Protein AF-A0A553QPU6-F1 (afdb_monomer_lite)

Structure (mmCIF, N/CA/C/O backbone):
data_AF-A0A553QPU6-F1
#
_entry.id   AF-A0A553QPU6-F1
#
loop_
_atom_site.group_PDB
_atom_site.id
_atom_site.type_symbol
_atom_site.label_atom_id
_atom_site.label_alt_id
_atom_site.label_comp_id
_atom_site.label_asym_id
_atom_site.label_entity_id
_atom_site.label_seq_id
_atom_site.pdbx_PDB_ins_code
_atom_site.Cartn_x
_atom_site.Cartn_y
_atom_site.Cartn_z
_atom_site.occupancy
_atom_site.B_iso_or_equiv
_atom_site.auth_seq_id
_atom_site.auth_comp_id
_atom_site.auth_asym_id
_atom_site.auth_atom_id
_atom_site.pdbx_PDB_model_num
ATOM 1 N N . MET A 1 1 ? 30.072 30.082 -7.897 1.00 35.97 1 MET A N 1
ATOM 2 C CA . MET A 1 1 ? 31.270 30.261 -7.048 1.00 35.97 1 MET A CA 1
ATOM 3 C C . MET A 1 1 ? 31.936 28.901 -6.942 1.00 35.97 1 MET A C 1
ATOM 5 O O . MET A 1 1 ? 31.227 27.981 -6.567 1.00 35.97 1 MET A O 1
ATOM 9 N N . MET A 1 2 ? 33.222 28.785 -7.310 1.00 35.06 2 MET A N 1
ATOM 10 C CA . MET A 1 2 ? 33.966 27.516 -7.498 1.00 35.06 2 MET A CA 1
ATOM 11 C C . MET A 1 2 ? 33.393 26.616 -8.631 1.00 35.06 2 MET A C 1
ATOM 13 O O . MET A 1 2 ? 32.195 26.634 -8.883 1.00 35.06 2 MET A O 1
ATOM 17 N N . LEU A 1 3 ? 34.180 25.871 -9.416 1.00 33.34 3 LEU A N 1
ATOM 18 C CA . LEU A 1 3 ? 35.634 25.667 -9.402 1.00 33.34 3 LEU A CA 1
ATOM 19 C C . LEU A 1 3 ? 36.205 25.741 -10.838 1.00 33.34 3 LEU A C 1
ATOM 21 O O . LEU A 1 3 ? 35.771 25.011 -11.723 1.00 33.34 3 LEU A O 1
ATOM 25 N N . ILE A 1 4 ? 37.204 26.599 -11.050 1.00 39.34 4 ILE A N 1
ATOM 26 C CA . ILE A 1 4 ? 38.177 26.487 -12.149 1.00 39.34 4 ILE A CA 1
ATOM 27 C C . ILE A 1 4 ? 39.394 25.778 -11.553 1.00 39.34 4 ILE A C 1
ATOM 29 O O . ILE A 1 4 ? 39.768 26.151 -10.448 1.00 39.34 4 ILE A O 1
ATOM 33 N N . PHE A 1 5 ? 39.981 24.801 -12.255 1.00 37.62 5 PHE A N 1
ATOM 34 C CA . PHE A 1 5 ? 41.427 24.491 -12.337 1.00 37.62 5 PHE A CA 1
ATOM 35 C C . PHE A 1 5 ? 41.657 23.034 -12.761 1.00 37.62 5 PHE A C 1
ATOM 37 O O . PHE A 1 5 ? 41.237 22.123 -12.056 1.00 37.62 5 PHE A O 1
ATOM 44 N N . LEU A 1 6 ? 42.381 22.855 -13.876 1.00 33.69 6 LEU A N 1
ATOM 45 C CA . LEU A 1 6 ? 43.491 21.907 -14.109 1.00 33.69 6 LEU A CA 1
ATOM 46 C C . LEU A 1 6 ? 43.577 21.556 -15.603 1.00 33.69 6 LEU A C 1
ATOM 48 O O . LEU A 1 6 ? 42.821 20.712 -16.070 1.00 33.69 6 LEU A O 1
ATOM 52 N N . LEU A 1 7 ? 44.512 22.188 -16.330 1.00 31.61 7 LEU A N 1
ATOM 53 C CA . LEU A 1 7 ? 45.259 21.594 -17.457 1.00 31.61 7 LEU A CA 1
ATOM 54 C C . LEU A 1 7 ? 46.315 22.578 -18.009 1.00 31.61 7 LEU A C 1
ATOM 56 O O . LEU A 1 7 ? 46.056 23.390 -18.888 1.00 31.61 7 LEU A O 1
ATOM 60 N N . PHE A 1 8 ? 47.524 22.460 -17.469 1.00 34.00 8 PHE A N 1
ATOM 61 C CA . PHE A 1 8 ? 48.825 22.864 -18.018 1.00 34.00 8 PHE A CA 1
ATOM 62 C C . PHE A 1 8 ? 49.817 21.941 -17.295 1.00 34.00 8 PHE A C 1
ATOM 64 O O . PHE A 1 8 ? 49.702 21.790 -16.083 1.00 34.00 8 PHE A O 1
ATOM 71 N N . GLY A 1 9 ? 50.782 21.264 -17.904 1.00 32.69 9 GLY A N 1
ATOM 72 C CA . GLY A 1 9 ? 51.216 21.073 -19.294 1.00 32.69 9 GLY A CA 1
ATOM 73 C C . GLY A 1 9 ? 52.580 20.353 -19.218 1.00 32.69 9 GLY A C 1
ATOM 74 O O . GLY A 1 9 ? 53.081 20.210 -18.107 1.00 32.69 9 GLY A O 1
ATOM 75 N N . LEU A 1 10 ? 53.195 19.907 -20.326 1.00 31.80 10 LEU A N 1
ATOM 76 C CA . LEU A 1 10 ? 54.669 19.855 -20.470 1.00 31.80 10 LEU A CA 1
ATOM 77 C C . LEU A 1 10 ? 55.141 19.391 -21.860 1.00 31.80 10 LEU A C 1
ATOM 79 O O . LEU A 1 10 ? 54.457 18.688 -22.596 1.00 31.80 10 LEU A O 1
ATOM 83 N N . CYS A 1 11 ? 56.332 19.874 -22.188 1.00 31.05 11 CYS A N 1
ATOM 84 C CA . CYS A 1 11 ? 56.946 20.035 -23.497 1.00 31.05 11 CYS A CA 1
ATOM 85 C C . CYS A 1 11 ? 57.413 18.770 -24.243 1.00 31.05 11 CYS A C 1
ATOM 87 O O . CYS A 1 11 ? 57.926 17.821 -23.659 1.00 31.05 11 CYS A O 1
ATOM 89 N N . LEU A 1 12 ? 57.365 18.887 -25.577 1.00 36.88 12 LEU A N 1
ATOM 90 C CA . LEU A 1 12 ? 58.468 18.659 -26.530 1.00 36.88 12 LEU A CA 1
ATOM 91 C C . LEU A 1 12 ? 59.764 18.007 -26.007 1.00 36.88 12 LEU A C 1
ATOM 93 O O . LEU A 1 12 ? 60.454 18.568 -25.158 1.00 36.88 12 LEU A O 1
ATOM 97 N N . SER A 1 13 ? 60.234 16.984 -26.723 1.00 31.92 13 SER A N 1
ATOM 98 C CA . SER A 1 13 ? 61.632 16.939 -27.186 1.00 31.92 13 SER A CA 1
ATOM 99 C C . SER A 1 13 ? 61.803 15.976 -28.367 1.00 31.92 13 SER A C 1
ATOM 101 O O . SER A 1 13 ? 61.276 14.867 -28.37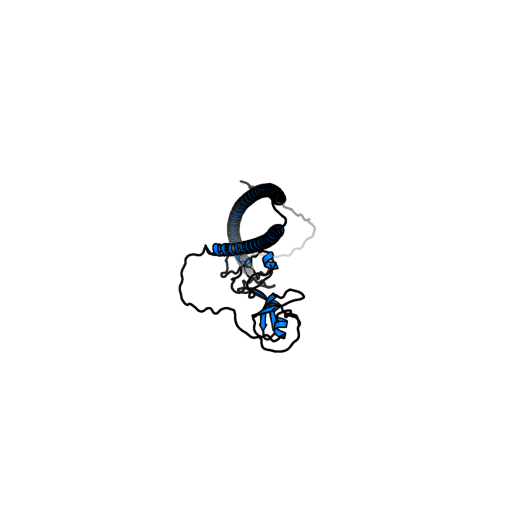0 1.00 31.92 13 SER A O 1
ATOM 103 N N . SER A 1 14 ? 62.550 16.424 -29.376 1.00 35.28 14 SER A N 1
ATOM 104 C CA . SER A 1 14 ? 62.961 15.630 -30.538 1.00 35.28 14 SER A CA 1
ATOM 105 C C . SER A 1 14 ? 64.465 15.402 -30.448 1.00 35.28 14 SER A C 1
ATOM 107 O O . SER A 1 14 ? 65.208 16.375 -30.321 1.00 35.28 14 SER A O 1
ATOM 109 N N . THR A 1 15 ? 64.935 14.163 -30.568 1.00 32.09 15 THR A N 1
ATOM 110 C CA . THR A 1 15 ? 66.370 13.864 -30.687 1.00 32.09 15 THR A CA 1
ATOM 111 C C . THR A 1 15 ? 66.632 12.896 -31.832 1.00 32.09 15 THR A C 1
ATOM 113 O O . THR A 1 15 ? 65.973 11.870 -31.989 1.00 32.09 15 THR A O 1
ATOM 116 N N . SER A 1 16 ? 67.599 13.257 -32.671 1.00 33.94 16 SER A N 1
ATOM 117 C CA . SER A 1 16 ? 68.107 12.434 -33.761 1.00 33.94 16 SER A CA 1
ATOM 118 C C . SER A 1 16 ? 69.200 11.494 -33.250 1.00 33.94 16 SER A C 1
ATOM 120 O O . SER A 1 16 ? 70.050 11.888 -32.454 1.00 33.94 16 SER A O 1
ATOM 122 N N . ALA A 1 17 ? 69.212 10.256 -33.746 1.00 31.17 17 ALA A N 1
ATOM 123 C CA . ALA A 1 17 ? 70.282 9.297 -33.495 1.00 31.17 17 ALA A CA 1
ATOM 124 C C . ALA A 1 17 ? 70.924 8.889 -34.826 1.00 31.17 17 ALA A C 1
ATOM 126 O O . ALA A 1 17 ? 70.296 8.243 -35.665 1.00 31.17 17 ALA A O 1
ATOM 127 N N . ALA A 1 18 ? 72.180 9.287 -35.027 1.00 31.98 18 ALA A N 1
ATOM 128 C CA . ALA A 1 18 ? 72.989 8.813 -36.142 1.00 31.98 18 ALA A CA 1
ATOM 129 C C . ALA A 1 18 ? 73.461 7.374 -35.878 1.00 31.98 18 ALA A C 1
ATOM 131 O O . ALA A 1 18 ? 73.800 7.027 -34.747 1.00 31.98 18 ALA A O 1
ATOM 132 N N . SER A 1 19 ? 73.553 6.555 -36.927 1.00 32.62 19 SER A N 1
ATOM 133 C CA . SER A 1 19 ? 74.252 5.266 -36.879 1.00 32.62 19 SER A CA 1
ATOM 134 C C . SER A 1 19 ? 75.362 5.237 -37.928 1.00 32.62 19 SER A C 1
ATOM 136 O O . SER A 1 19 ? 75.254 5.836 -38.996 1.00 32.62 19 SER A O 1
ATOM 138 N N . ASN A 1 20 ? 76.478 4.605 -37.571 1.00 31.50 20 ASN A N 1
ATOM 139 C CA . ASN A 1 20 ? 77.756 4.707 -38.269 1.00 31.50 20 ASN A CA 1
ATOM 140 C C . ASN A 1 20 ? 78.295 3.290 -38.509 1.00 31.50 20 ASN A C 1
ATOM 142 O O . ASN A 1 20 ? 78.416 2.529 -37.548 1.00 31.50 20 ASN A O 1
ATOM 146 N N . SER A 1 21 ? 78.617 2.920 -39.756 1.00 32.38 21 SER A N 1
ATOM 147 C CA . SER A 1 21 ? 79.156 1.588 -40.074 1.00 32.38 21 SER A CA 1
ATOM 148 C C . SER A 1 21 ? 80.270 1.607 -41.132 1.00 32.38 21 SER A C 1
ATOM 150 O O . SER A 1 21 ? 80.050 1.817 -42.321 1.00 32.38 21 SER A O 1
ATOM 152 N N . ARG A 1 22 ? 81.480 1.402 -40.607 1.00 32.91 22 ARG A N 1
ATOM 153 C CA . ARG A 1 22 ? 82.740 0.846 -41.146 1.00 32.91 22 ARG A CA 1
ATOM 154 C C . ARG A 1 22 ? 82.833 0.454 -42.645 1.00 32.91 22 ARG A C 1
ATOM 156 O O . ARG A 1 22 ? 82.096 -0.394 -43.132 1.00 32.91 22 ARG A O 1
ATOM 163 N N . LYS A 1 23 ? 83.904 0.940 -43.298 1.00 30.50 23 LYS A N 1
ATOM 164 C CA . LYS A 1 23 ? 84.660 0.249 -44.384 1.00 30.50 23 LYS A CA 1
ATOM 165 C C . LYS A 1 23 ? 85.571 -0.838 -43.744 1.00 30.50 23 LYS A C 1
ATOM 167 O O . LYS A 1 23 ? 85.741 -0.788 -42.529 1.00 30.50 23 LYS A O 1
ATOM 172 N N . ALA A 1 24 ? 86.228 -1.806 -44.398 1.00 34.94 24 ALA A N 1
ATOM 173 C CA . ALA A 1 24 ? 86.643 -2.102 -45.792 1.00 34.94 24 ALA A CA 1
ATOM 174 C C . ALA A 1 24 ? 86.834 -3.673 -45.910 1.00 34.94 24 ALA A C 1
ATOM 176 O O . ALA A 1 24 ? 86.332 -4.313 -44.982 1.00 34.94 24 ALA A O 1
ATOM 177 N N . PRO A 1 25 ? 87.535 -4.345 -46.882 1.00 43.59 25 PRO A N 1
ATOM 178 C CA . PRO A 1 25 ? 88.478 -3.848 -47.911 1.00 43.59 25 PRO A CA 1
ATOM 179 C C . PRO A 1 25 ? 88.517 -4.563 -49.316 1.00 43.59 25 PRO A C 1
ATOM 181 O O . PRO A 1 25 ? 87.779 -5.503 -49.573 1.00 43.59 25 PRO A O 1
ATOM 184 N N . THR A 1 26 ? 89.410 -4.053 -50.190 1.00 31.83 26 THR A N 1
ATOM 185 C CA . THR A 1 26 ? 90.144 -4.615 -51.376 1.00 31.83 26 THR A CA 1
ATOM 186 C C . THR A 1 26 ? 89.517 -5.587 -52.411 1.00 31.83 26 THR A C 1
ATOM 188 O O . THR A 1 26 ? 89.217 -6.722 -52.073 1.00 31.83 26 THR A O 1
ATOM 191 N N . GLU A 1 27 ? 89.505 -5.212 -53.710 1.00 30.19 27 GLU A N 1
ATOM 192 C CA . GLU A 1 27 ? 90.379 -5.723 -54.818 1.00 30.19 27 GLU A CA 1
ATOM 193 C C . GLU A 1 27 ? 89.932 -5.231 -56.229 1.00 30.19 27 GLU A C 1
ATOM 195 O O . GLU A 1 27 ? 88.862 -4.642 -56.380 1.00 30.19 27 GLU A O 1
ATOM 200 N N . ALA A 1 28 ? 90.789 -5.389 -57.253 1.00 34.22 28 ALA A N 1
ATOM 201 C CA . ALA A 1 28 ? 90.618 -4.974 -58.666 1.00 34.22 28 ALA A CA 1
ATOM 202 C C . ALA A 1 28 ? 91.570 -5.813 -59.571 1.00 34.22 28 ALA A C 1
ATOM 204 O O . ALA A 1 28 ? 92.394 -6.525 -58.996 1.00 34.22 28 ALA A O 1
ATOM 205 N N . PRO A 1 29 ? 91.614 -5.703 -60.927 1.00 54.97 29 PRO A N 1
ATOM 206 C CA . PRO A 1 29 ? 90.703 -5.077 -61.907 1.00 54.97 29 PRO A CA 1
ATOM 207 C C . PRO A 1 29 ? 90.316 -6.019 -63.090 1.00 54.97 29 PRO A C 1
ATOM 209 O O . PRO A 1 29 ? 90.928 -7.068 -63.284 1.00 54.97 29 PRO A O 1
ATOM 212 N N . THR A 1 30 ? 89.416 -5.615 -64.003 1.00 31.22 30 THR A N 1
ATOM 213 C CA . THR A 1 30 ? 89.520 -6.036 -65.429 1.00 31.22 30 THR A CA 1
ATOM 214 C C . THR A 1 30 ? 88.819 -5.078 -66.398 1.00 31.22 30 THR A C 1
ATOM 216 O O . THR A 1 30 ? 87.821 -4.446 -66.062 1.00 31.22 30 THR A O 1
ATOM 219 N N . LEU A 1 31 ? 89.372 -4.965 -67.608 1.00 39.34 31 LEU A N 1
ATOM 220 C CA . LEU A 1 31 ? 88.943 -4.071 -68.685 1.00 39.34 31 LEU A CA 1
ATOM 221 C C . LEU A 1 31 ? 88.061 -4.827 -69.694 1.00 39.34 31 LEU A C 1
ATOM 223 O O . LEU A 1 31 ? 88.480 -5.865 -70.200 1.00 39.34 31 LEU A O 1
ATOM 227 N N . ALA A 1 32 ? 86.899 -4.277 -70.057 1.00 33.75 32 ALA A N 1
ATOM 228 C CA . ALA A 1 32 ? 86.145 -4.700 -71.239 1.00 33.75 32 ALA A CA 1
ATOM 229 C C . ALA A 1 32 ? 85.487 -3.489 -71.924 1.00 33.75 32 ALA A C 1
ATOM 231 O O . ALA A 1 32 ? 84.876 -2.636 -71.284 1.00 33.75 32 ALA A O 1
ATOM 232 N N . THR A 1 33 ? 85.663 -3.405 -73.238 1.00 37.00 33 THR A N 1
ATOM 233 C CA . THR A 1 33 ? 85.279 -2.288 -74.111 1.00 37.00 33 THR A CA 1
ATOM 234 C C . THR A 1 33 ? 83.814 -2.332 -74.550 1.00 37.00 33 THR A C 1
ATOM 236 O O . THR A 1 33 ? 83.398 -3.362 -75.072 1.00 37.00 33 THR A O 1
ATOM 239 N N . ALA A 1 34 ? 83.102 -1.196 -74.504 1.00 32.91 34 ALA A N 1
ATOM 240 C CA . ALA A 1 34 ? 82.234 -0.721 -75.599 1.00 32.91 34 ALA A CA 1
ATOM 241 C C . ALA A 1 34 ? 81.640 0.677 -75.315 1.00 32.91 34 ALA A C 1
ATOM 243 O O . ALA A 1 34 ? 81.088 0.937 -74.251 1.00 32.91 34 ALA A O 1
ATOM 244 N N . ALA A 1 35 ? 81.688 1.540 -76.326 1.00 39.03 35 ALA A N 1
ATOM 245 C CA . ALA A 1 35 ? 80.802 2.688 -76.543 1.00 39.03 35 ALA A CA 1
ATOM 246 C C . ALA A 1 35 ? 80.084 2.430 -77.901 1.00 39.03 35 ALA A C 1
ATOM 248 O O . ALA A 1 35 ? 80.616 1.607 -78.653 1.00 39.03 35 ALA A O 1
ATOM 249 N N . PRO A 1 36 ? 78.952 3.080 -78.273 1.00 47.31 36 PRO A N 1
ATOM 250 C CA . PRO A 1 36 ? 78.549 4.415 -77.818 1.00 47.31 36 PRO A CA 1
ATOM 251 C C . PRO A 1 36 ? 77.035 4.686 -77.603 1.00 47.31 36 PRO A C 1
ATOM 253 O O . PRO A 1 36 ? 76.161 3.914 -77.977 1.00 47.31 36 PRO A O 1
ATOM 256 N N . THR A 1 37 ? 76.780 5.895 -77.085 1.00 39.78 37 THR A N 1
ATOM 257 C CA . THR A 1 37 ? 75.620 6.788 -77.328 1.00 39.78 37 THR A CA 1
ATOM 258 C C . THR A 1 37 ? 74.183 6.364 -77.006 1.00 39.78 37 THR A C 1
ATOM 260 O O . THR A 1 37 ? 73.627 5.379 -77.473 1.00 39.78 37 THR A O 1
ATOM 263 N N . GLU A 1 38 ? 73.550 7.281 -76.281 1.00 47.16 38 GLU A N 1
ATOM 264 C CA . GLU A 1 38 ? 72.145 7.352 -75.915 1.00 47.16 38 GLU A CA 1
ATOM 265 C C . GLU A 1 38 ? 71.153 7.277 -77.087 1.00 47.16 38 GLU A C 1
ATOM 267 O O . GLU A 1 38 ? 71.260 7.998 -78.076 1.00 47.16 38 GLU A O 1
ATOM 272 N N . ALA A 1 39 ? 70.039 6.598 -76.825 1.00 46.38 39 ALA A N 1
ATOM 273 C CA . ALA A 1 39 ? 68.720 7.196 -77.017 1.00 46.38 39 ALA A CA 1
ATOM 274 C C . ALA A 1 39 ? 67.864 6.908 -75.771 1.00 46.38 39 ALA A C 1
ATOM 276 O O . ALA A 1 39 ? 66.886 6.162 -75.815 1.00 46.38 39 ALA A O 1
ATOM 277 N N . ARG A 1 40 ? 68.268 7.447 -74.609 1.00 55.25 40 ARG A N 1
ATOM 278 C CA . ARG A 1 40 ? 67.500 7.270 -73.369 1.00 55.25 40 ARG A CA 1
ATOM 279 C C . ARG A 1 40 ? 66.184 8.037 -73.508 1.00 55.25 40 ARG A C 1
ATOM 281 O O . ARG A 1 40 ? 66.191 9.265 -73.582 1.00 55.25 40 ARG A O 1
ATOM 288 N N . SER A 1 41 ? 65.070 7.305 -73.580 1.00 58.38 41 SER A N 1
ATOM 289 C CA . SER A 1 41 ? 63.727 7.884 -73.686 1.00 58.38 41 SER A CA 1
ATOM 290 C C . SER A 1 41 ? 63.533 8.987 -72.642 1.00 58.38 41 SER A C 1
ATOM 292 O O . SER A 1 41 ? 63.716 8.755 -71.448 1.00 58.38 41 SER A O 1
ATOM 294 N N . ARG A 1 42 ? 63.129 10.182 -73.094 1.00 62.88 42 ARG A N 1
ATOM 295 C CA . ARG A 1 42 ? 62.728 11.291 -72.207 1.00 62.88 42 ARG A CA 1
ATOM 296 C C . ARG A 1 42 ? 61.356 11.065 -71.562 1.00 62.88 42 ARG A C 1
ATOM 298 O O . ARG A 1 42 ? 60.947 11.846 -70.710 1.00 62.88 42 ARG A O 1
ATOM 305 N N . PHE A 1 43 ? 60.655 10.013 -71.975 1.00 66.62 43 PHE A N 1
ATOM 306 C CA . PHE A 1 43 ? 59.364 9.601 -71.446 1.00 66.62 43 PHE A CA 1
ATOM 307 C C . PHE A 1 43 ? 59.547 8.371 -70.556 1.00 66.62 43 PHE A C 1
ATOM 309 O O . PHE A 1 43 ? 60.250 7.431 -70.940 1.00 66.62 43 PHE A O 1
ATOM 316 N N . ALA A 1 44 ? 58.910 8.387 -69.382 1.00 74.31 44 ALA A N 1
ATOM 317 C CA . ALA A 1 44 ? 58.827 7.229 -68.496 1.00 74.31 44 ALA A CA 1
ATOM 318 C C . ALA A 1 44 ? 58.197 6.034 -69.231 1.00 74.31 44 ALA A C 1
ATOM 320 O O . ALA A 1 44 ? 57.371 6.226 -70.129 1.00 74.31 44 ALA A O 1
ATOM 321 N N . MET A 1 45 ? 58.586 4.809 -68.867 1.00 77.69 45 MET A N 1
ATOM 322 C CA . MET A 1 45 ? 58.023 3.624 -69.513 1.00 77.69 45 MET A CA 1
ATOM 323 C C . MET A 1 45 ? 56.530 3.512 -69.197 1.00 77.69 45 MET A C 1
ATOM 325 O O . MET A 1 45 ? 56.078 3.889 -68.114 1.00 77.69 45 MET A O 1
ATOM 329 N N . LEU A 1 46 ? 55.749 3.006 -70.155 1.00 79.56 46 LEU A N 1
ATOM 330 C CA . LEU A 1 46 ? 54.289 2.954 -70.040 1.00 79.56 46 LEU A CA 1
ATOM 331 C C . LEU A 1 46 ? 53.840 2.169 -68.796 1.00 79.56 46 LEU A C 1
ATOM 333 O O . LEU A 1 46 ? 52.861 2.547 -68.154 1.00 79.56 46 LEU A O 1
ATOM 337 N N . ASP A 1 47 ? 54.590 1.130 -68.426 1.00 80.75 47 ASP A N 1
ATOM 338 C CA . ASP A 1 47 ? 54.338 0.324 -67.232 1.00 80.75 47 ASP A CA 1
ATOM 339 C C . ASP A 1 47 ? 54.617 1.089 -65.929 1.00 80.75 47 ASP A C 1
ATOM 341 O O . ASP A 1 47 ? 53.810 0.996 -65.006 1.00 80.75 47 ASP A O 1
ATOM 345 N N . ASP A 1 48 ? 55.660 1.927 -65.867 1.00 84.81 48 ASP A N 1
ATOM 346 C CA . ASP A 1 48 ? 55.929 2.804 -64.713 1.00 84.81 48 ASP A CA 1
ATOM 347 C C . ASP A 1 48 ? 54.811 3.841 -64.539 1.00 84.81 48 ASP A C 1
ATOM 349 O O . ASP A 1 48 ? 54.313 4.068 -63.434 1.00 84.81 48 ASP A O 1
ATOM 353 N N . VAL A 1 49 ? 54.366 4.450 -65.646 1.00 85.81 49 VAL A N 1
ATOM 354 C CA . VAL A 1 49 ? 53.250 5.411 -65.652 1.00 85.81 49 VAL A CA 1
ATOM 355 C C . VAL A 1 49 ? 51.954 4.729 -65.212 1.00 85.81 49 VAL A C 1
ATOM 357 O O . VAL A 1 49 ? 51.194 5.297 -64.427 1.00 85.81 49 VAL A O 1
ATOM 360 N N . ARG A 1 50 ? 51.705 3.495 -65.665 1.00 83.94 50 ARG A N 1
ATOM 361 C CA . ARG A 1 50 ? 50.532 2.701 -65.282 1.00 83.94 50 ARG A CA 1
ATOM 362 C C . ARG A 1 50 ? 50.585 2.261 -63.818 1.00 83.94 50 ARG A C 1
ATOM 364 O O . ARG A 1 50 ? 49.557 2.298 -63.145 1.00 83.94 50 ARG A O 1
ATOM 371 N N . LEU A 1 51 ? 51.761 1.897 -63.309 1.00 87.50 51 LEU A N 1
ATOM 372 C CA . LEU A 1 51 ? 51.984 1.562 -61.902 1.00 87.50 51 LEU A CA 1
ATOM 373 C C . LEU A 1 51 ? 51.728 2.778 -61.001 1.00 87.50 51 LEU A C 1
ATOM 375 O O . LEU A 1 51 ? 50.989 2.669 -60.023 1.00 87.50 51 LEU A O 1
ATOM 379 N N . LEU A 1 52 ? 52.260 3.949 -61.369 1.00 87.12 52 LEU A N 1
ATOM 380 C CA . LEU A 1 52 ? 52.013 5.212 -60.667 1.00 87.12 52 LEU A CA 1
ATOM 381 C C . LEU A 1 52 ? 50.537 5.624 -60.723 1.00 87.12 52 LEU A C 1
ATOM 383 O O . LEU A 1 52 ? 49.975 6.000 -59.696 1.00 87.12 52 LEU A O 1
ATOM 387 N N . ALA A 1 53 ? 49.883 5.508 -61.883 1.00 86.12 53 ALA A N 1
ATOM 388 C CA . ALA A 1 53 ? 48.458 5.799 -62.028 1.00 86.12 53 ALA A CA 1
ATOM 389 C C . ALA A 1 53 ? 47.594 4.883 -61.144 1.00 86.12 53 ALA A C 1
ATOM 391 O O . ALA A 1 53 ? 46.713 5.369 -60.436 1.00 86.12 53 ALA A O 1
ATOM 392 N N . ASN A 1 54 ? 47.885 3.578 -61.119 1.00 87.88 54 ASN A N 1
ATOM 393 C CA . ASN A 1 54 ? 47.201 2.618 -60.251 1.00 87.88 54 ASN A CA 1
ATOM 394 C C . ASN A 1 54 ? 47.442 2.922 -58.762 1.00 87.88 54 ASN A C 1
ATOM 396 O O . ASN A 1 54 ? 46.491 2.922 -57.982 1.00 87.88 54 ASN A O 1
ATOM 400 N N . GLY A 1 55 ? 48.682 3.234 -58.369 1.00 91.12 55 GLY A N 1
ATOM 401 C CA . GLY A 1 55 ? 49.030 3.585 -56.989 1.00 91.12 55 GLY A CA 1
ATOM 402 C C . GLY A 1 55 ? 48.348 4.869 -56.506 1.00 91.12 55 GLY A C 1
ATOM 403 O O . GLY A 1 55 ? 47.792 4.898 -55.409 1.00 91.12 55 GLY A O 1
ATOM 404 N N . LEU A 1 56 ? 48.309 5.911 -57.343 1.00 92.19 56 LEU A N 1
ATOM 405 C CA . LEU A 1 56 ? 47.582 7.154 -57.060 1.00 92.19 56 LEU A CA 1
ATOM 406 C C . LEU A 1 56 ? 46.067 6.931 -56.975 1.00 92.19 56 LEU A C 1
ATOM 408 O O . LEU A 1 56 ? 45.407 7.514 -56.116 1.00 92.19 56 LEU A O 1
ATOM 412 N N . LEU A 1 57 ? 45.510 6.066 -57.825 1.00 91.94 57 LEU A N 1
ATOM 413 C CA . LEU A 1 57 ? 44.085 5.736 -57.815 1.00 91.94 57 LEU A CA 1
ATOM 414 C C . LEU A 1 57 ? 43.706 4.925 -56.564 1.00 91.94 57 LEU A C 1
ATOM 416 O O . LEU A 1 57 ? 42.694 5.224 -55.929 1.00 91.94 57 LEU A O 1
ATOM 420 N N . GLN A 1 58 ? 44.549 3.976 -56.145 1.00 92.94 58 GLN A N 1
ATOM 421 C CA . GLN A 1 58 ? 44.384 3.227 -54.895 1.00 92.94 58 GLN A CA 1
ATOM 422 C C . GLN A 1 58 ? 44.530 4.129 -53.656 1.00 92.94 58 GLN A C 1
ATOM 424 O O . GLN A 1 58 ? 43.757 3.993 -52.707 1.00 92.94 58 GLN A O 1
ATOM 429 N N . LEU A 1 59 ? 45.457 5.095 -53.674 1.00 93.56 59 LEU A N 1
ATOM 430 C CA . LEU A 1 59 ? 45.584 6.115 -52.627 1.00 93.56 59 LEU A CA 1
ATOM 431 C C . LEU A 1 59 ? 44.351 7.034 -52.571 1.00 93.56 59 LEU A C 1
ATOM 433 O O . LEU A 1 59 ? 43.860 7.350 -51.490 1.00 93.56 59 LEU A O 1
ATOM 437 N N . GLY A 1 60 ? 43.807 7.428 -53.725 1.00 92.75 60 GLY A N 1
ATOM 438 C CA . GLY A 1 60 ? 42.564 8.198 -53.802 1.00 92.75 60 GLY A CA 1
ATOM 439 C C . GLY A 1 60 ? 41.357 7.433 -53.247 1.00 92.75 60 GLY A C 1
ATOM 440 O O . GLY A 1 60 ? 40.522 8.014 -52.551 1.00 92.75 60 GLY A O 1
ATOM 441 N N . GLN A 1 61 ? 41.280 6.122 -53.499 1.00 91.69 61 GLN A N 1
ATOM 442 C CA . GLN A 1 61 ? 40.249 5.246 -52.934 1.00 91.69 61 GLN A CA 1
ATOM 443 C C . GLN A 1 61 ? 40.386 5.096 -51.413 1.00 91.69 61 GLN A C 1
ATOM 445 O O . GLN A 1 61 ? 39.401 5.301 -50.704 1.00 91.69 61 GLN A O 1
ATOM 450 N N . SER A 1 62 ? 41.588 4.815 -50.897 1.00 92.62 62 SER A N 1
ATOM 451 C CA . SER A 1 62 ? 41.807 4.643 -49.454 1.00 92.62 62 SER A CA 1
ATOM 452 C C . SER A 1 62 ? 41.609 5.946 -48.672 1.00 92.62 62 SER A C 1
ATOM 454 O O . SER A 1 62 ? 40.993 5.934 -47.605 1.00 92.62 62 SER A O 1
ATOM 456 N N . LEU A 1 63 ? 42.024 7.092 -49.226 1.00 94.38 63 LEU A N 1
ATOM 457 C CA . LEU A 1 63 ? 41.760 8.407 -48.638 1.00 94.38 63 LEU A CA 1
ATOM 458 C C . LEU A 1 63 ? 40.255 8.720 -48.619 1.00 94.38 63 LEU A C 1
ATOM 460 O O . LEU A 1 63 ? 39.737 9.204 -47.612 1.00 94.38 63 LEU A O 1
ATOM 464 N N . ARG A 1 64 ? 39.530 8.405 -49.701 1.00 93.94 64 ARG A N 1
ATOM 465 C CA . ARG A 1 64 ? 38.068 8.557 -49.764 1.00 93.94 64 ARG A CA 1
ATOM 466 C C . ARG A 1 64 ? 37.365 7.689 -48.719 1.00 93.94 64 ARG A C 1
ATOM 468 O O . ARG A 1 64 ? 36.454 8.172 -48.047 1.00 93.94 64 ARG A O 1
ATOM 475 N N . GLU A 1 65 ? 37.779 6.435 -48.566 1.00 94.12 65 GLU A N 1
ATOM 476 C CA . GLU A 1 65 ? 37.226 5.521 -47.564 1.00 94.12 65 GLU A CA 1
ATOM 477 C C . GLU A 1 65 ? 37.517 6.003 -46.135 1.00 94.12 65 GLU A C 1
ATOM 479 O O . GLU A 1 65 ? 36.602 6.053 -45.309 1.00 94.12 65 GLU A O 1
ATOM 484 N N . PHE A 1 66 ? 38.743 6.466 -45.866 1.00 96.31 66 PHE A N 1
ATOM 485 C CA . PHE A 1 66 ? 39.111 7.091 -44.595 1.00 96.31 66 PHE A CA 1
ATOM 486 C C . PHE A 1 66 ? 38.221 8.302 -44.283 1.00 96.31 66 PHE A C 1
ATOM 488 O O . PHE A 1 66 ? 37.609 8.342 -43.220 1.00 96.31 66 PHE A O 1
ATOM 495 N N . VAL A 1 67 ? 38.045 9.235 -45.226 1.00 96.00 67 VAL A N 1
ATOM 496 C CA . VAL A 1 67 ? 37.178 10.415 -45.047 1.00 96.00 67 VAL A CA 1
ATOM 497 C C . VAL A 1 67 ? 35.719 10.020 -44.784 1.00 96.00 67 VAL A C 1
ATOM 499 O O . VAL A 1 67 ? 35.085 10.586 -43.889 1.00 96.00 67 VAL A O 1
ATOM 502 N N . HIS A 1 68 ? 35.172 9.031 -45.501 1.00 93.81 68 HIS A N 1
ATOM 503 C CA . HIS A 1 68 ? 33.818 8.529 -45.232 1.00 93.81 68 HIS A CA 1
ATOM 504 C C . HIS A 1 68 ? 33.702 7.894 -43.837 1.00 93.81 68 HIS A C 1
ATOM 506 O O . HIS A 1 68 ? 32.727 8.159 -43.126 1.00 93.81 68 HIS A O 1
ATOM 512 N N . LYS A 1 69 ? 34.700 7.109 -43.414 1.00 95.19 69 LYS A N 1
ATOM 513 C CA . LYS A 1 69 ? 34.747 6.480 -42.087 1.00 95.19 69 LYS A CA 1
ATOM 514 C C . LYS A 1 69 ? 34.850 7.522 -40.972 1.00 95.19 69 LYS A C 1
ATOM 516 O O . LYS A 1 69 ? 34.054 7.477 -40.036 1.00 95.19 69 LYS A O 1
ATOM 521 N N . THR A 1 70 ? 35.732 8.512 -41.114 1.00 95.25 70 THR A N 1
ATOM 522 C CA . THR A 1 70 ? 35.879 9.635 -40.177 1.00 95.25 70 THR A CA 1
ATOM 523 C C . THR A 1 70 ? 34.595 10.460 -40.083 1.00 95.25 70 THR A C 1
ATOM 525 O O . THR A 1 70 ? 34.138 10.746 -38.980 1.00 95.25 70 THR A O 1
ATOM 528 N N . LYS A 1 71 ? 33.940 10.773 -41.212 1.00 95.31 71 LYS A N 1
ATOM 529 C CA . LYS A 1 71 ? 32.634 11.459 -41.220 1.00 95.31 71 LYS A CA 1
ATOM 530 C C . LYS A 1 71 ? 31.556 10.656 -40.480 1.00 95.31 71 LYS A C 1
ATOM 532 O O . LYS A 1 71 ? 30.763 11.238 -39.745 1.00 95.31 71 LYS A O 1
ATOM 537 N N . SER A 1 72 ? 31.539 9.333 -40.645 1.00 93.44 72 SER A N 1
ATOM 538 C CA . SER A 1 72 ? 30.616 8.446 -39.925 1.00 93.44 72 SER A CA 1
ATOM 539 C C . SER A 1 72 ? 30.870 8.454 -38.411 1.00 93.44 72 SER A C 1
ATOM 541 O O . SER A 1 72 ? 29.935 8.618 -37.630 1.00 93.44 72 SER A O 1
ATOM 543 N N . GLN A 1 73 ? 32.138 8.378 -37.989 1.00 96.50 73 GLN A N 1
ATOM 544 C CA . GLN A 1 73 ? 32.528 8.450 -36.574 1.00 96.50 73 GLN A CA 1
ATOM 545 C C . GLN A 1 73 ? 32.175 9.803 -35.939 1.00 96.50 73 GLN A C 1
ATOM 547 O O . GLN A 1 73 ? 31.640 9.839 -34.835 1.00 96.50 73 GLN A O 1
ATOM 552 N N . ILE A 1 74 ? 32.412 10.913 -36.644 1.00 95.56 74 ILE A N 1
ATOM 553 C CA . ILE A 1 74 ? 32.034 12.258 -36.188 1.00 95.56 74 ILE A CA 1
ATOM 554 C C . ILE A 1 74 ? 30.511 12.362 -36.001 1.00 95.56 74 ILE A C 1
ATOM 556 O O . ILE A 1 74 ? 30.053 12.874 -34.982 1.00 95.56 74 ILE A O 1
ATOM 560 N N . ASN A 1 75 ? 29.718 11.826 -36.934 1.00 94.50 75 ASN A N 1
ATOM 561 C CA . ASN A 1 75 ? 28.258 11.812 -36.815 1.00 94.50 75 ASN A CA 1
ATOM 562 C C . ASN A 1 75 ? 27.763 10.980 -35.615 1.00 94.50 75 ASN A C 1
ATOM 564 O O . ASN A 1 75 ? 26.851 11.418 -34.916 1.00 94.50 75 ASN A O 1
ATOM 568 N N . ASP A 1 76 ? 28.362 9.815 -35.348 1.00 95.00 76 ASP A N 1
ATOM 569 C CA . ASP A 1 76 ? 28.057 8.994 -34.164 1.00 95.00 76 ASP A CA 1
ATOM 570 C C . ASP A 1 76 ? 28.395 9.732 -32.852 1.00 95.00 76 ASP A C 1
ATOM 572 O O . ASP A 1 76 ? 27.590 9.739 -31.918 1.00 95.00 76 ASP A O 1
ATOM 576 N N . ILE A 1 77 ? 29.528 10.445 -32.804 1.00 95.50 77 ILE A N 1
ATOM 577 C CA . ILE A 1 77 ? 29.894 11.304 -31.666 1.00 95.50 77 ILE A CA 1
ATOM 578 C C . ILE A 1 77 ? 28.850 12.411 -31.460 1.00 95.50 77 ILE A C 1
ATOM 580 O O . ILE A 1 77 ? 28.376 12.584 -30.339 1.00 95.50 77 ILE A O 1
ATOM 584 N N . PHE A 1 78 ? 28.430 13.120 -32.515 1.00 95.06 78 PHE A N 1
ATOM 585 C CA . PHE A 1 78 ? 27.390 14.153 -32.405 1.00 95.06 78 PHE A CA 1
ATOM 586 C C . PHE A 1 78 ? 26.037 13.595 -31.941 1.00 95.06 78 PHE A C 1
ATOM 588 O O . PHE A 1 78 ? 25.368 14.227 -31.121 1.00 95.06 78 PHE A O 1
ATOM 595 N N . GLN A 1 79 ? 25.632 12.405 -32.401 1.00 91.44 79 GLN A N 1
ATOM 596 C CA . GLN A 1 79 ? 24.408 11.763 -31.908 1.00 91.44 79 GLN A CA 1
ATOM 597 C C . GLN A 1 79 ? 24.511 11.407 -30.421 1.00 91.44 79 GLN A C 1
ATOM 599 O O . GLN A 1 79 ? 23.585 11.695 -29.661 1.00 91.44 79 GLN A O 1
ATOM 604 N N . LYS A 1 80 ? 25.643 10.844 -29.983 1.00 94.44 80 LYS A N 1
ATOM 605 C CA . LYS A 1 80 ? 25.901 10.549 -28.564 1.00 94.44 80 LYS A CA 1
ATOM 606 C C . LYS A 1 80 ? 25.903 11.813 -27.706 1.00 94.44 80 LYS A C 1
ATOM 608 O O . LYS A 1 80 ? 25.306 11.798 -26.633 1.00 94.44 80 LYS A O 1
ATOM 613 N N . LEU A 1 81 ? 26.491 12.908 -28.194 1.00 94.00 81 LEU A N 1
ATOM 614 C CA . LEU A 1 81 ? 26.507 14.196 -27.497 1.00 94.00 81 LEU A CA 1
ATOM 615 C C . LEU A 1 81 ? 25.085 14.756 -27.310 1.00 94.00 81 LEU A C 1
ATOM 617 O O . LEU A 1 81 ? 24.722 15.148 -26.209 1.00 94.00 81 LEU A O 1
ATOM 621 N N . ASN A 1 82 ? 24.251 14.713 -28.354 1.00 90.25 82 ASN A N 1
ATOM 622 C CA . ASN A 1 82 ? 22.854 15.163 -28.302 1.00 90.25 82 ASN A CA 1
ATOM 623 C C . ASN A 1 82 ? 21.991 14.300 -27.353 1.00 90.25 82 ASN A C 1
ATOM 625 O O . ASN A 1 82 ? 21.148 14.806 -26.611 1.00 90.25 82 ASN A O 1
ATOM 629 N N . ILE A 1 83 ? 22.225 12.981 -27.320 1.00 91.50 83 ILE A N 1
ATOM 630 C CA . ILE A 1 83 ? 21.582 12.083 -26.346 1.00 91.50 83 ILE A CA 1
ATOM 631 C C . ILE A 1 83 ? 22.025 12.427 -24.917 1.00 91.50 83 ILE A C 1
ATOM 633 O O . ILE A 1 83 ? 21.189 12.434 -24.009 1.00 91.50 83 ILE A O 1
ATOM 637 N N . PHE A 1 84 ? 23.311 12.720 -24.712 1.00 94.50 84 PHE A N 1
ATOM 638 C CA . PHE A 1 84 ? 23.857 13.096 -23.409 1.00 94.50 84 PHE A CA 1
ATOM 639 C C . PHE A 1 84 ? 23.262 14.415 -22.905 1.00 94.50 84 PHE A C 1
ATOM 641 O O . PHE A 1 84 ? 22.745 14.452 -21.793 1.00 94.50 84 PHE A O 1
ATOM 648 N N . ASP A 1 85 ? 23.241 15.452 -23.741 1.00 92.50 85 ASP A N 1
ATOM 649 C CA . ASP A 1 85 ? 22.721 16.782 -23.403 1.00 92.50 85 ASP A CA 1
ATOM 650 C C . ASP A 1 85 ? 21.227 16.732 -23.027 1.00 92.50 85 ASP A C 1
ATOM 652 O O . ASP A 1 85 ? 20.808 17.194 -21.962 1.00 92.50 85 ASP A O 1
ATOM 656 N N . ARG A 1 86 ? 20.421 16.004 -23.815 1.00 89.88 86 ARG A N 1
ATOM 657 C CA . ARG A 1 86 ? 19.011 15.735 -23.488 1.00 89.88 86 ARG A CA 1
ATOM 658 C C . ARG A 1 86 ? 18.838 14.967 -22.172 1.00 89.88 86 ARG A C 1
ATOM 660 O O . ARG A 1 86 ? 17.875 15.213 -21.445 1.00 89.88 86 ARG A O 1
ATOM 667 N N . SER A 1 87 ? 19.736 14.028 -21.876 1.00 90.62 87 SER A N 1
ATOM 668 C CA . SER A 1 87 ? 19.712 13.255 -20.626 1.00 90.62 87 SER A CA 1
ATOM 669 C C . SER A 1 87 ? 20.098 14.121 -19.425 1.00 90.62 87 SER A C 1
ATOM 671 O O . SER A 1 87 ? 19.487 13.996 -18.367 1.00 90.62 87 SER A O 1
ATOM 673 N N . PHE A 1 88 ? 21.055 15.036 -19.597 1.00 96.06 88 PHE A N 1
ATOM 674 C CA . PHE A 1 88 ? 21.474 15.988 -18.574 1.00 96.06 88 PHE A CA 1
ATOM 675 C C . PHE A 1 88 ? 20.364 16.995 -18.247 1.00 96.06 88 PHE A C 1
ATOM 677 O O . PHE A 1 88 ? 20.066 17.218 -17.075 1.00 96.06 88 PHE A O 1
ATOM 684 N N . TYR A 1 89 ? 19.670 17.522 -19.263 1.00 90.81 89 TYR A N 1
ATOM 685 C CA . TYR A 1 89 ? 18.489 18.366 -19.055 1.00 90.81 89 TYR A CA 1
ATOM 686 C C . TYR A 1 89 ? 17.388 17.632 -18.270 1.00 90.81 89 TYR A C 1
ATOM 688 O O . TYR A 1 89 ? 16.856 18.171 -17.302 1.00 90.81 89 TYR A O 1
ATOM 696 N N . GLN A 1 90 ? 17.083 16.378 -18.630 1.00 90.44 90 GLN A N 1
ATOM 697 C CA . GLN A 1 90 ? 16.113 15.560 -17.888 1.00 90.44 90 GLN A CA 1
ATOM 698 C C . GLN A 1 90 ? 16.538 15.312 -16.437 1.00 90.44 90 GLN A C 1
ATOM 700 O O . GLN A 1 90 ? 15.697 15.383 -15.545 1.00 90.44 90 GLN A O 1
ATOM 705 N N . LEU A 1 91 ? 17.827 15.054 -16.194 1.00 93.38 91 LEU A N 1
ATOM 706 C CA . LEU A 1 91 ? 18.360 14.887 -14.843 1.00 93.38 91 LEU A CA 1
ATOM 707 C C . LEU A 1 91 ? 18.192 16.174 -14.022 1.00 93.38 91 LEU A C 1
ATOM 709 O O . LEU A 1 91 ? 17.699 16.105 -12.905 1.00 93.38 91 LEU A O 1
ATOM 713 N N . SER A 1 92 ? 18.520 17.335 -14.600 1.00 92.19 92 SER A N 1
ATOM 714 C CA . SER A 1 92 ? 18.375 18.650 -13.958 1.00 92.19 92 SER A CA 1
ATOM 715 C C . SER A 1 92 ? 16.927 18.959 -13.556 1.00 92.19 92 SER A C 1
ATOM 717 O O . SER A 1 92 ? 16.681 19.398 -12.433 1.00 92.19 92 SER A O 1
ATOM 719 N N . VAL A 1 93 ? 15.953 18.665 -14.429 1.00 94.00 93 VAL A N 1
ATOM 720 C CA . VAL A 1 93 ? 14.521 18.825 -14.112 1.00 94.00 93 VAL A CA 1
ATOM 721 C C . VAL A 1 93 ? 14.124 17.937 -12.929 1.00 94.00 93 VAL A C 1
ATOM 723 O O . VAL A 1 93 ? 13.608 18.451 -11.941 1.00 94.00 93 VAL A O 1
ATOM 726 N N . VAL A 1 94 ? 14.456 16.642 -12.970 1.00 92.06 94 VAL A N 1
ATOM 727 C CA . VAL A 1 94 ? 14.148 15.700 -11.877 1.00 92.06 94 VAL A CA 1
ATOM 728 C C . VAL A 1 94 ? 14.858 16.083 -10.570 1.00 92.06 94 VAL A C 1
ATOM 730 O O . VAL A 1 94 ? 14.292 15.924 -9.495 1.00 92.06 94 VAL A O 1
ATOM 733 N N . THR A 1 95 ? 16.079 16.625 -10.623 1.00 91.88 95 THR A N 1
ATOM 734 C CA . THR A 1 95 ? 16.784 17.127 -9.430 1.00 91.88 95 THR A CA 1
ATOM 735 C C . THR A 1 95 ? 16.070 18.326 -8.799 1.00 91.88 95 THR A C 1
ATOM 737 O O . THR A 1 95 ? 16.017 18.417 -7.574 1.00 91.88 95 THR A O 1
ATOM 740 N N . ASN A 1 96 ? 15.487 19.219 -9.604 1.00 92.44 96 ASN A N 1
ATOM 741 C CA . ASN A 1 96 ? 14.688 20.334 -9.091 1.00 92.44 96 ASN A CA 1
ATOM 742 C C . ASN A 1 96 ? 13.345 19.858 -8.509 1.00 92.44 96 ASN A C 1
ATOM 744 O O . ASN A 1 96 ? 12.978 20.314 -7.430 1.00 92.44 96 ASN A O 1
ATOM 748 N N . GLU A 1 97 ? 12.664 18.911 -9.165 1.00 93.75 97 GLU A N 1
ATOM 749 C CA . GLU A 1 97 ? 11.431 18.280 -8.655 1.00 93.75 97 GLU A CA 1
ATOM 750 C C . GLU A 1 97 ? 11.671 17.622 -7.283 1.00 93.75 97 GLU A C 1
ATOM 752 O O . GLU A 1 97 ? 10.964 17.921 -6.323 1.00 93.75 97 GLU A O 1
ATOM 757 N N . ILE A 1 98 ? 12.729 16.808 -7.151 1.00 90.19 98 ILE A N 1
ATOM 758 C CA . ILE A 1 98 ? 13.114 16.165 -5.880 1.00 90.19 98 ILE A CA 1
ATOM 759 C C . ILE A 1 98 ? 13.384 17.205 -4.786 1.00 90.19 98 ILE A C 1
ATOM 761 O O . ILE A 1 98 ? 12.976 17.014 -3.643 1.00 90.19 98 ILE A O 1
ATOM 765 N N . LYS A 1 99 ? 14.050 18.317 -5.120 1.00 94.56 99 LYS A N 1
ATOM 766 C CA . LYS A 1 99 ? 14.335 19.386 -4.156 1.00 94.56 99 LYS A CA 1
ATOM 767 C C . LYS A 1 99 ? 13.058 20.088 -3.676 1.00 94.56 99 LYS A C 1
ATOM 769 O O . LYS A 1 99 ? 12.971 20.454 -2.508 1.00 94.56 99 LYS A O 1
ATOM 774 N N . GLU A 1 100 ? 12.070 20.275 -4.549 1.00 94.31 100 GLU A N 1
ATOM 775 C CA . GLU A 1 100 ? 10.771 20.845 -4.170 1.00 94.31 100 GLU A CA 1
ATOM 776 C C . GLU A 1 100 ? 9.965 19.882 -3.277 1.00 94.31 100 GLU A C 1
ATOM 778 O O . GLU A 1 100 ? 9.349 20.312 -2.299 1.00 94.31 100 GLU A O 1
ATOM 783 N N . GLU A 1 101 ? 10.001 18.577 -3.567 1.00 91.56 101 GLU A N 1
ATOM 784 C CA . GLU A 1 101 ? 9.415 17.540 -2.706 1.00 91.56 101 GLU A CA 1
ATOM 785 C C . GLU A 1 101 ? 10.107 17.473 -1.329 1.00 91.56 101 GLU A C 1
ATOM 787 O O . GLU A 1 101 ? 9.428 17.332 -0.311 1.00 91.56 101 GLU A O 1
ATOM 792 N N . GLU A 1 102 ? 11.433 17.640 -1.268 1.00 90.31 102 GLU A N 1
ATOM 793 C CA . GLU A 1 102 ? 12.207 17.651 -0.018 1.00 90.31 102 GLU A CA 1
ATOM 794 C C . GLU A 1 102 ? 11.801 18.809 0.912 1.00 90.31 102 GLU A C 1
ATOM 796 O O . GLU A 1 102 ? 11.617 18.602 2.112 1.00 90.31 102 GLU A O 1
ATOM 801 N N . GLU A 1 103 ? 11.612 20.022 0.381 1.00 95.25 103 GLU A N 1
ATOM 802 C CA . GLU A 1 103 ? 11.173 21.174 1.185 1.00 95.25 103 GLU A CA 1
ATOM 803 C C . GLU A 1 103 ? 9.732 21.007 1.700 1.00 95.25 103 GLU A C 1
ATOM 805 O O . GLU A 1 103 ? 9.472 21.251 2.880 1.00 95.25 103 GLU A O 1
ATOM 810 N N . LYS A 1 104 ? 8.811 20.476 0.882 1.00 94.00 104 LYS A N 1
ATOM 811 C CA . LYS A 1 104 ? 7.446 20.124 1.331 1.00 94.00 104 LYS A CA 1
ATOM 812 C C . LYS A 1 104 ? 7.457 19.051 2.426 1.00 94.00 104 LYS A C 1
ATOM 814 O O . LYS A 1 104 ? 6.649 19.091 3.359 1.00 94.00 104 LYS A O 1
ATOM 819 N N . LEU A 1 105 ? 8.389 18.098 2.355 1.00 90.56 105 LEU A N 1
ATOM 820 C CA . LEU A 1 105 ? 8.556 17.075 3.388 1.00 90.56 105 LEU A CA 1
ATOM 821 C C . LEU A 1 105 ? 9.107 17.667 4.699 1.00 90.56 105 LEU A C 1
ATOM 823 O O . LEU A 1 105 ? 8.686 17.258 5.783 1.00 90.56 105 LEU A O 1
ATOM 827 N N . LYS A 1 106 ? 9.993 18.671 4.632 1.00 94.19 106 LYS A N 1
ATOM 828 C CA . LYS A 1 106 ? 10.456 19.420 5.816 1.00 94.19 106 LYS A CA 1
ATOM 829 C C . LYS A 1 106 ? 9.317 20.204 6.464 1.00 94.19 106 LYS A C 1
ATOM 831 O O . LYS A 1 106 ? 9.142 20.109 7.677 1.00 94.19 106 LYS A O 1
ATOM 836 N N . GLU A 1 107 ? 8.520 20.921 5.674 1.00 94.62 107 GLU A N 1
ATOM 837 C CA . GLU A 1 107 ? 7.373 21.699 6.163 1.00 94.62 107 GLU A CA 1
ATOM 838 C C . GLU A 1 107 ? 6.338 20.809 6.870 1.00 94.62 107 GLU A C 1
ATOM 840 O O . GLU A 1 107 ? 5.985 21.052 8.026 1.00 94.62 107 GLU A O 1
ATOM 845 N N . THR A 1 108 ? 5.931 19.707 6.232 1.00 90.81 108 THR A N 1
ATOM 846 C CA . THR A 1 108 ? 5.009 18.730 6.840 1.00 90.81 108 THR A CA 1
ATOM 847 C C . THR A 1 108 ? 5.589 18.075 8.098 1.00 90.81 108 THR A C 1
ATOM 849 O O . THR A 1 108 ? 4.862 17.881 9.072 1.00 90.81 108 THR A O 1
ATOM 852 N N . THR A 1 109 ? 6.899 17.810 8.144 1.00 91.50 109 THR A N 1
ATOM 853 C CA . THR A 1 109 ? 7.578 17.304 9.353 1.00 91.50 109 THR A CA 1
ATOM 854 C C . THR A 1 109 ? 7.533 18.311 10.508 1.00 91.50 109 THR A C 1
ATOM 856 O O . THR A 1 109 ? 7.300 17.920 11.654 1.00 91.50 109 THR A O 1
ATOM 859 N N . ILE A 1 110 ? 7.722 19.607 10.234 1.00 95.94 110 ILE A N 1
ATOM 860 C CA . ILE A 1 110 ? 7.635 20.673 11.247 1.00 95.94 110 ILE A CA 1
ATOM 861 C C . ILE A 1 110 ? 6.204 20.774 11.794 1.00 95.94 110 ILE A C 1
ATOM 863 O O . ILE A 1 110 ? 6.020 20.796 13.011 1.00 95.94 110 ILE A O 1
ATOM 867 N N . PHE A 1 111 ? 5.198 20.758 10.916 1.00 94.31 111 PHE A N 1
ATOM 868 C CA . PHE A 1 111 ? 3.784 20.785 11.302 1.00 94.31 111 PHE A CA 1
ATOM 869 C C . PHE A 1 111 ? 3.391 19.576 12.169 1.00 94.31 111 PHE A C 1
ATOM 871 O O . PHE A 1 111 ? 2.832 19.737 13.254 1.00 94.31 111 PHE A O 1
ATOM 878 N N . LEU A 1 112 ? 3.759 18.359 11.752 1.00 90.00 112 LEU A N 1
ATOM 879 C CA . LEU A 1 112 ? 3.518 17.140 12.533 1.00 90.00 112 LEU A CA 1
ATOM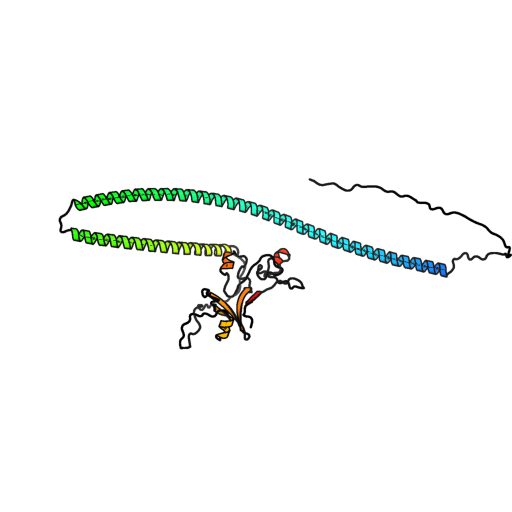 880 C C . LEU A 1 112 ? 4.206 17.176 13.904 1.00 90.00 112 LEU A C 1
ATOM 882 O O . LEU A 1 112 ? 3.645 16.698 14.891 1.00 90.00 112 LEU A O 1
ATOM 886 N N . LYS A 1 113 ? 5.410 17.755 13.992 1.00 92.75 113 LYS A N 1
ATOM 887 C CA . LYS A 1 113 ? 6.117 17.926 15.265 1.00 92.75 113 LYS A CA 1
ATOM 888 C C . LYS A 1 113 ? 5.370 18.877 16.208 1.00 92.75 113 LYS A C 1
ATOM 890 O O . LYS A 1 113 ? 5.232 18.540 17.380 1.00 92.75 113 LYS A O 1
ATOM 895 N N . ALA A 1 114 ? 4.859 20.001 15.700 1.00 95.69 114 ALA A N 1
ATOM 896 C CA . ALA A 1 114 ? 4.072 20.952 16.487 1.00 95.69 114 ALA A CA 1
ATOM 897 C C . ALA A 1 114 ? 2.771 20.322 17.020 1.00 95.69 114 ALA A C 1
ATOM 899 O O . ALA A 1 114 ? 2.509 20.379 18.220 1.00 95.69 114 ALA A O 1
ATOM 900 N N . ASN A 1 115 ? 2.015 19.620 16.168 1.00 93.31 115 ASN A N 1
ATOM 901 C CA . ASN A 1 115 ? 0.774 18.950 16.580 1.00 93.31 115 ASN A CA 1
ATOM 902 C C . ASN A 1 115 ? 1.024 17.862 17.641 1.00 93.31 115 ASN A C 1
ATOM 904 O O . ASN A 1 115 ? 0.244 17.709 18.579 1.00 93.31 115 ASN A O 1
ATOM 908 N N . ASN A 1 116 ? 2.126 17.112 17.531 1.00 89.62 116 ASN A N 1
ATOM 909 C CA . ASN A 1 116 ? 2.510 16.122 18.543 1.00 89.62 116 ASN A CA 1
ATOM 910 C C . ASN A 1 116 ? 2.850 16.766 19.900 1.00 89.62 116 ASN A C 1
ATOM 912 O O . ASN A 1 116 ? 2.584 16.172 20.947 1.00 89.62 116 ASN A O 1
ATOM 916 N N . GLU A 1 117 ? 3.423 17.971 19.900 1.00 95.75 117 GLU A N 1
ATOM 917 C CA . GLU A 1 117 ? 3.701 18.739 21.117 1.00 95.75 117 GLU A CA 1
ATOM 918 C C . GLU A 1 117 ? 2.409 19.299 21.740 1.00 95.75 117 GLU A C 1
ATOM 920 O O . GLU A 1 117 ? 2.217 19.193 22.952 1.00 95.75 117 GLU A O 1
ATOM 925 N N . GLU A 1 118 ? 1.462 19.771 20.925 1.00 95.69 118 GLU A N 1
ATOM 926 C CA . GLU A 1 118 ? 0.127 20.178 21.383 1.00 95.69 118 GLU A CA 1
ATOM 927 C C . GLU A 1 118 ? -0.656 19.007 22.003 1.00 95.69 118 GLU A C 1
ATOM 929 O O . GLU A 1 118 ? -1.149 19.118 23.127 1.00 95.69 118 GLU A O 1
ATOM 934 N N . ILE A 1 119 ? -0.695 17.844 21.338 1.00 93.44 119 ILE A N 1
ATOM 935 C CA . ILE A 1 119 ? -1.325 16.620 21.866 1.00 93.44 119 ILE A CA 1
ATOM 936 C C . ILE A 1 119 ? -0.680 16.196 23.194 1.00 93.44 119 ILE A C 1
ATOM 938 O O . ILE A 1 119 ? -1.379 15.773 24.119 1.00 93.44 119 ILE A O 1
ATOM 942 N N . ARG A 1 120 ? 0.646 16.333 23.329 1.00 94.25 120 ARG A N 1
ATOM 943 C CA . ARG A 1 120 ? 1.361 16.055 24.583 1.00 94.25 120 ARG A CA 1
ATOM 944 C C . ARG A 1 120 ? 0.930 17.006 25.704 1.00 94.25 120 ARG A C 1
ATOM 946 O O . ARG A 1 120 ? 0.708 16.545 26.824 1.00 94.25 120 ARG A O 1
ATOM 953 N N . ASN A 1 121 ? 0.774 18.295 25.408 1.00 94.81 121 ASN A N 1
ATOM 954 C CA . ASN A 1 121 ? 0.332 19.301 26.376 1.00 94.81 121 ASN A CA 1
ATOM 955 C C . ASN A 1 121 ? -1.127 19.069 26.809 1.00 94.81 121 ASN A C 1
ATOM 957 O O . ASN A 1 121 ? -1.406 19.021 28.007 1.00 94.81 121 ASN A O 1
ATOM 961 N N . LEU A 1 122 ? -2.031 18.808 25.858 1.00 94.75 122 LEU A N 1
ATOM 962 C CA . LEU A 1 122 ? -3.427 18.436 26.126 1.00 94.75 122 LEU A CA 1
ATOM 963 C C . LEU A 1 122 ? -3.527 17.156 26.969 1.00 94.75 122 LEU A C 1
ATOM 965 O O . LEU A 1 122 ? -4.299 17.097 27.924 1.00 94.75 122 LEU A O 1
ATOM 969 N N . SER A 1 123 ? -2.710 16.143 26.668 1.00 91.94 123 SER A N 1
ATOM 970 C CA . SER A 1 123 ? -2.623 14.916 27.469 1.00 91.94 123 SER A CA 1
ATOM 971 C C . SER A 1 123 ? -2.190 15.207 28.911 1.00 91.94 123 SER A C 1
ATOM 973 O O . SER A 1 123 ? -2.773 14.672 29.857 1.00 91.94 123 SER A O 1
ATOM 975 N N . MET A 1 124 ? -1.219 16.102 29.116 1.00 92.38 124 MET A N 1
ATOM 976 C CA . MET A 1 124 ? -0.790 16.509 30.457 1.00 92.38 124 MET A CA 1
ATOM 977 C C . MET A 1 124 ? -1.903 17.251 31.218 1.00 92.38 124 MET A C 1
ATOM 979 O O . MET A 1 124 ? -2.139 16.955 32.389 1.00 92.38 124 MET A O 1
ATOM 983 N N . GLU A 1 125 ? -2.646 18.142 30.554 1.00 95.00 125 GLU A N 1
ATOM 984 C CA . GLU A 1 125 ? -3.795 18.843 31.143 1.00 95.00 125 GLU A CA 1
ATOM 985 C C . GLU A 1 125 ? -4.939 17.884 31.524 1.00 95.00 125 GLU A C 1
ATOM 987 O O . GLU A 1 125 ? -5.501 17.979 32.619 1.00 95.00 125 GLU A O 1
ATOM 992 N N . ILE A 1 126 ? -5.256 16.916 30.656 1.00 94.69 126 ILE A N 1
ATOM 993 C CA . ILE A 1 126 ? -6.266 15.879 30.919 1.00 94.69 126 ILE A CA 1
ATOM 994 C C . ILE A 1 126 ? -5.877 15.049 32.149 1.00 94.69 126 ILE A C 1
ATOM 996 O O . ILE A 1 126 ? -6.713 14.837 33.027 1.00 94.69 126 ILE A O 1
ATOM 1000 N N . ASN A 1 127 ? -4.612 14.634 32.265 1.00 92.00 127 ASN A N 1
ATOM 1001 C CA . ASN A 1 127 ? -4.127 13.894 33.433 1.00 92.00 127 ASN A CA 1
ATOM 1002 C C . ASN A 1 127 ? -4.254 14.705 34.737 1.00 92.00 127 ASN A C 1
ATOM 1004 O O . ASN A 1 127 ? -4.673 14.161 35.760 1.00 92.00 127 ASN A O 1
ATOM 1008 N N . LEU A 1 128 ? -3.969 16.013 34.711 1.00 95.75 128 LEU A N 1
ATOM 1009 C CA . LEU A 1 128 ? -4.183 16.894 35.867 1.00 95.75 128 LEU A CA 1
ATOM 1010 C C . LEU A 1 128 ? -5.670 16.980 36.254 1.00 95.75 128 LEU A C 1
ATOM 1012 O O . LEU A 1 128 ? -6.006 16.848 37.432 1.00 95.75 128 LEU A O 1
ATOM 1016 N N . LYS A 1 129 ? -6.573 17.126 35.276 1.00 94.75 129 LYS A N 1
ATOM 1017 C CA . LYS A 1 129 ? -8.027 17.146 35.516 1.00 94.75 129 LYS A CA 1
ATOM 1018 C C . LYS A 1 129 ? -8.548 15.822 36.084 1.00 94.75 129 LYS A C 1
ATOM 1020 O O . LYS A 1 129 ? -9.345 15.848 37.019 1.00 94.75 129 LYS A O 1
ATOM 1025 N N . ILE A 1 130 ? -8.070 14.679 35.586 1.00 94.75 130 ILE A N 1
ATOM 1026 C CA . ILE A 1 130 ? -8.427 13.349 36.111 1.00 94.75 130 ILE A CA 1
ATOM 1027 C C . ILE A 1 130 ? -8.033 13.220 37.588 1.00 94.75 130 ILE A C 1
ATOM 1029 O O . ILE A 1 130 ? -8.853 12.790 38.399 1.00 94.75 130 ILE A O 1
ATOM 1033 N N . ASN A 1 131 ? -6.821 13.642 37.959 1.00 93.25 131 ASN A N 1
ATOM 1034 C CA . ASN A 1 131 ? -6.359 13.584 39.349 1.00 93.25 131 ASN A CA 1
ATOM 1035 C C . ASN A 1 131 ? -7.223 14.445 40.288 1.00 93.25 131 ASN A C 1
ATOM 1037 O O . ASN A 1 131 ? -7.604 13.977 41.362 1.00 93.25 131 ASN A O 1
ATOM 1041 N N . ASN A 1 132 ? -7.610 15.652 39.860 1.00 95.31 132 ASN A N 1
ATOM 1042 C CA . ASN A 1 132 ? -8.521 16.510 40.627 1.00 95.31 132 ASN A CA 1
ATOM 1043 C C . ASN A 1 132 ? -9.897 15.844 40.827 1.00 95.31 132 ASN A C 1
ATOM 1045 O O . ASN A 1 132 ? -10.386 15.774 41.953 1.00 95.31 132 ASN A O 1
ATOM 1049 N N . ILE A 1 133 ? -10.486 15.274 39.769 1.00 94.56 133 ILE A N 1
ATOM 1050 C CA . ILE A 1 133 ? -11.785 14.576 39.835 1.00 94.56 133 ILE A CA 1
ATOM 1051 C C . ILE A 1 133 ? -11.720 13.350 40.764 1.00 94.56 133 ILE A C 1
ATOM 1053 O O . ILE A 1 133 ? -12.656 13.091 41.523 1.00 94.56 133 ILE A O 1
ATOM 1057 N N . LEU A 1 134 ? -10.616 12.595 40.753 1.00 92.38 134 LEU A N 1
ATOM 1058 C CA . LEU A 1 134 ? -10.409 11.471 41.675 1.00 92.38 134 LEU A CA 1
ATOM 1059 C C . LEU A 1 134 ? -10.340 11.933 43.142 1.00 92.38 134 LEU A C 1
ATOM 1061 O O . LEU A 1 134 ? -10.902 11.274 44.022 1.00 92.38 134 LEU A O 1
ATOM 1065 N N . GLN A 1 135 ? -9.709 13.079 43.407 1.00 94.44 135 GLN A N 1
ATOM 1066 C CA . GLN A 1 135 ? -9.664 13.682 44.739 1.00 94.44 135 GLN A CA 1
ATOM 1067 C C . GLN A 1 135 ? -11.049 14.179 45.192 1.00 94.44 135 GLN A C 1
ATOM 1069 O O . GLN A 1 135 ? -11.462 13.885 46.316 1.00 94.44 135 GLN A O 1
ATOM 1074 N N . GLU A 1 136 ? -11.798 14.863 44.324 1.00 94.62 136 GLU A N 1
ATOM 1075 C CA . GLU A 1 136 ? -13.177 15.299 44.598 1.00 94.62 136 GLU A CA 1
ATOM 1076 C C . GLU A 1 136 ? -14.105 14.110 44.881 1.00 94.62 136 GLU A C 1
ATOM 1078 O O . GLU A 1 136 ? -14.857 14.131 45.859 1.00 94.62 136 GLU A O 1
ATOM 1083 N N . ARG A 1 137 ? -13.997 13.025 44.100 1.00 91.25 137 ARG A N 1
ATOM 1084 C CA . ARG A 1 137 ? -14.731 11.773 44.341 1.00 91.25 137 ARG A CA 1
ATOM 1085 C C . ARG A 1 137 ? -14.437 11.202 45.730 1.00 91.25 137 ARG A C 1
ATOM 1087 O O . ARG A 1 137 ? -15.366 10.783 46.416 1.00 91.25 137 ARG A O 1
ATOM 1094 N N . SER A 1 138 ? -13.172 11.195 46.154 1.00 93.62 138 SER A N 1
ATOM 1095 C CA . SER A 1 138 ? -12.772 10.720 47.487 1.00 93.62 138 SER A CA 1
ATOM 1096 C C . SER A 1 138 ? -13.388 11.571 48.610 1.00 93.62 138 SER A C 1
ATOM 1098 O O . SER A 1 138 ? -13.937 11.037 49.576 1.00 93.62 138 SER A O 1
ATOM 1100 N N . GLN A 1 139 ? -13.398 12.900 48.449 1.00 93.50 139 GLN A N 1
ATOM 1101 C CA . GLN A 1 139 ? -14.044 13.819 49.397 1.00 93.50 139 GLN A CA 1
ATOM 1102 C C . GLN A 1 139 ? -15.573 13.690 49.432 1.00 93.50 139 GLN A C 1
ATOM 1104 O O . GLN A 1 139 ? -16.182 13.869 50.486 1.00 93.50 139 GLN A O 1
ATOM 1109 N N . LEU A 1 140 ? -16.215 13.407 48.297 1.00 94.12 140 LEU A N 1
ATOM 1110 C CA . LEU A 1 140 ? -17.650 13.125 48.247 1.00 94.12 140 LEU A CA 1
ATOM 1111 C C . LEU A 1 140 ? -17.970 11.798 48.939 1.00 94.12 140 LEU A C 1
ATOM 1113 O O . LEU A 1 140 ? -18.897 11.745 49.742 1.00 94.12 140 LEU A O 1
ATOM 1117 N N . HIS A 1 141 ? -17.175 10.756 48.697 1.00 91.38 141 HIS A N 1
ATOM 1118 C CA . HIS A 1 141 ? -17.379 9.441 49.301 1.00 91.38 141 HIS A CA 1
ATOM 1119 C C . HIS A 1 141 ? -17.271 9.477 50.836 1.00 91.38 141 HIS A C 1
ATOM 1121 O O . HIS A 1 141 ? -18.133 8.923 51.515 1.00 91.38 141 HIS A O 1
ATOM 1127 N N . SER A 1 142 ? -16.298 10.204 51.400 1.00 91.62 142 SER A N 1
ATOM 1128 C CA . SER A 1 142 ? -16.191 10.362 52.860 1.00 91.62 142 SER A CA 1
ATOM 1129 C C . SER A 1 142 ? -17.340 11.179 53.467 1.00 91.62 142 SER A C 1
ATOM 1131 O O . SER A 1 142 ? -17.812 10.856 54.558 1.00 91.62 142 SER A O 1
ATOM 1133 N N . LYS A 1 143 ? -17.853 12.194 52.755 1.00 93.75 143 LYS A N 1
ATOM 1134 C CA . LYS A 1 143 ? -19.067 12.926 53.162 1.00 93.75 143 LYS A CA 1
ATOM 1135 C C . LYS A 1 143 ? -20.310 12.035 53.149 1.00 93.75 143 LYS A C 1
ATOM 1137 O O . LYS A 1 143 ? -21.113 12.141 54.070 1.00 93.75 143 LYS A O 1
ATOM 1142 N N . VAL A 1 144 ? -20.460 11.170 52.143 1.00 91.12 144 VAL A N 1
ATOM 1143 C CA . VAL A 1 144 ? -21.577 10.215 52.047 1.00 91.12 144 VAL A CA 1
ATOM 1144 C C . VAL A 1 144 ? -21.521 9.204 53.195 1.00 91.12 144 VAL A C 1
ATOM 1146 O O . VAL A 1 144 ? -22.488 9.123 53.946 1.00 91.12 144 VAL A O 1
ATOM 1149 N N . GLY A 1 145 ? -20.376 8.559 53.444 1.00 89.75 145 GLY A N 1
ATOM 1150 C CA . GLY A 1 145 ? -20.228 7.637 54.582 1.00 89.75 145 GLY A CA 1
ATOM 1151 C C . GLY A 1 145 ? -20.508 8.297 55.943 1.00 89.75 145 GLY A C 1
ATOM 1152 O O . GLY A 1 145 ? -21.189 7.730 56.795 1.00 89.75 145 GLY A O 1
ATOM 1153 N N . GLY A 1 146 ? -20.082 9.552 56.134 1.00 88.88 146 GLY A N 1
ATOM 1154 C CA . GLY A 1 146 ? -20.404 10.323 57.343 1.00 88.88 146 GLY A CA 1
ATOM 1155 C C . GLY A 1 146 ? -21.881 10.739 57.471 1.00 88.88 146 GLY A C 1
ATOM 1156 O O . GLY A 1 146 ? -22.341 11.039 58.576 1.00 88.88 146 GLY A O 1
ATOM 1157 N N . LEU A 1 147 ? -22.640 10.774 56.371 1.00 88.25 147 LEU A N 1
ATOM 1158 C CA . LEU A 1 147 ? -24.097 10.948 56.387 1.00 88.25 147 LEU A CA 1
ATOM 1159 C C . LEU A 1 147 ? -24.811 9.618 56.665 1.00 88.25 147 LEU A C 1
ATOM 1161 O O . LEU A 1 147 ? -25.774 9.609 57.430 1.00 88.25 147 LEU A O 1
ATOM 1165 N N . GLU A 1 148 ? -24.311 8.505 56.126 1.00 85.62 148 GLU A N 1
ATOM 1166 C CA . GLU A 1 148 ? -24.807 7.148 56.394 1.00 85.62 148 GLU A CA 1
ATOM 1167 C C . GLU A 1 148 ? -24.666 6.766 57.876 1.00 85.62 148 GLU A C 1
ATOM 1169 O O . GLU A 1 148 ? -25.627 6.283 58.478 1.00 85.62 148 GLU A O 1
ATOM 1174 N N . GLU A 1 149 ? -23.523 7.053 58.515 1.00 86.81 149 GLU A N 1
ATOM 1175 C CA . GLU A 1 149 ? -23.354 6.835 59.961 1.00 86.81 149 GLU A CA 1
ATOM 1176 C C . GLU A 1 149 ? -24.351 7.653 60.793 1.00 86.81 149 GLU A C 1
ATOM 1178 O O . GLU A 1 149 ? -24.957 7.131 61.733 1.00 86.81 149 GLU A O 1
ATOM 1183 N N . LYS A 1 150 ? -24.578 8.923 60.431 1.00 86.69 150 LYS A N 1
ATOM 1184 C CA . LYS A 1 150 ? -25.572 9.772 61.106 1.00 86.69 150 LYS A CA 1
ATOM 1185 C C . LYS A 1 150 ? -26.989 9.238 60.923 1.00 86.69 150 LYS A C 1
ATOM 1187 O O . LYS A 1 150 ? -27.740 9.194 61.896 1.00 86.69 150 LYS A O 1
ATOM 1192 N N . LEU A 1 151 ? -27.343 8.802 59.714 1.00 80.81 151 LEU A N 1
ATOM 1193 C CA . LEU A 1 151 ? -28.643 8.202 59.413 1.00 80.81 151 LEU A CA 1
ATOM 1194 C C . LEU A 1 151 ? -28.867 6.923 60.235 1.00 80.81 151 LEU A C 1
ATOM 1196 O O . LEU A 1 151 ? -29.932 6.750 60.825 1.00 80.81 151 LEU A O 1
ATOM 1200 N N . LYS A 1 152 ? -27.841 6.072 60.351 1.00 80.44 152 LYS A N 1
ATOM 1201 C CA . LYS A 1 152 ? -27.861 4.860 61.181 1.00 80.44 152 LYS A CA 1
ATOM 1202 C C . LYS A 1 152 ? -28.031 5.177 62.671 1.00 80.44 152 LYS A C 1
ATOM 1204 O O . LYS A 1 152 ? -28.848 4.543 63.332 1.00 80.44 152 LYS A O 1
ATOM 1209 N N . GLY A 1 153 ? -27.325 6.186 63.189 1.00 77.88 153 GLY A N 1
ATOM 1210 C CA . GLY A 1 153 ? -27.471 6.638 64.578 1.00 77.88 153 GLY A CA 1
ATOM 1211 C C . GLY A 1 153 ? -28.861 7.210 64.890 1.00 77.88 153 GLY A C 1
ATOM 1212 O O . GLY A 1 153 ? -29.432 6.910 65.937 1.00 77.88 153 GLY A O 1
ATOM 1213 N N . LEU A 1 154 ? -29.448 7.973 63.961 1.00 73.31 154 LEU A N 1
ATOM 1214 C CA . LEU A 1 154 ? -30.831 8.457 64.062 1.00 73.31 154 LEU A CA 1
ATOM 1215 C C . LEU A 1 154 ? -31.849 7.305 64.009 1.00 73.31 154 LEU A C 1
ATOM 1217 O O . LEU A 1 154 ? -32.760 7.270 64.833 1.00 73.31 154 LEU A O 1
ATOM 1221 N N . SER A 1 155 ? -31.648 6.330 63.117 1.00 60.28 155 SER A N 1
ATOM 1222 C CA . SER A 1 155 ? -32.475 5.118 63.016 1.00 60.28 155 SER A CA 1
ATOM 1223 C C . SER A 1 155 ? -32.437 4.250 64.281 1.00 60.28 155 SER A C 1
ATOM 1225 O O . SER A 1 155 ? -33.447 3.646 64.623 1.00 60.28 155 SER A O 1
ATOM 1227 N N . GLN A 1 156 ? -31.312 4.197 65.000 1.00 60.09 156 GLN A N 1
ATOM 1228 C CA . GLN A 1 156 ? -31.202 3.436 66.253 1.00 60.09 156 GLN A CA 1
ATOM 1229 C C . GLN A 1 156 ? -31.815 4.146 67.470 1.00 60.09 156 GLN A C 1
ATOM 1231 O O . GLN A 1 156 ? -32.103 3.493 68.470 1.00 60.09 156 GLN A O 1
ATOM 1236 N N . SER A 1 157 ? -32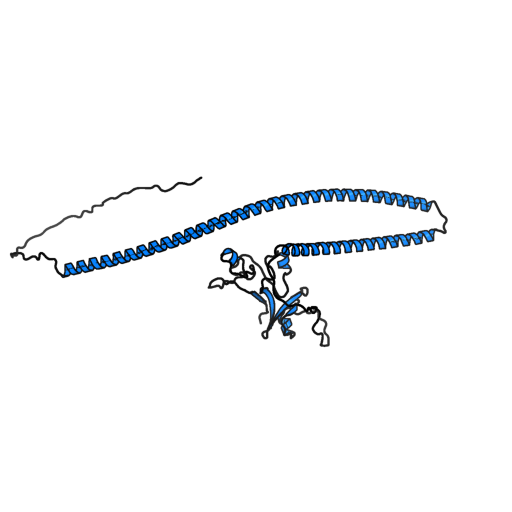.016 5.465 67.405 1.00 57.25 157 SER A N 1
ATOM 1237 C CA . SER A 1 157 ? -32.549 6.265 68.517 1.00 57.25 157 SER A CA 1
ATOM 1238 C C . SER A 1 157 ? -34.084 6.358 68.516 1.00 57.25 157 SER A C 1
ATOM 1240 O O . SER A 1 157 ? -34.688 6.759 69.511 1.00 57.25 157 SER A O 1
ATOM 1242 N N . ILE A 1 158 ? -34.737 6.005 67.401 1.00 57.50 158 ILE A N 1
ATOM 1243 C CA . ILE A 1 158 ? -36.177 6.199 67.204 1.00 57.50 158 ILE A CA 1
ATOM 1244 C C . ILE A 1 158 ? -36.779 4.974 66.491 1.00 57.50 158 ILE A C 1
ATOM 1246 O O . ILE A 1 158 ? -36.726 4.898 65.269 1.00 57.50 158 ILE A O 1
ATOM 1250 N N . MET A 1 159 ? -37.355 4.035 67.260 1.00 43.66 159 MET A N 1
ATOM 1251 C CA . MET A 1 159 ? -38.704 3.430 67.096 1.00 43.66 159 MET A CA 1
ATOM 1252 C C . MET A 1 159 ? -38.845 2.019 67.728 1.00 43.66 159 MET A C 1
ATOM 1254 O O . MET A 1 159 ? -37.842 1.341 67.955 1.00 43.66 159 MET A O 1
ATOM 1258 N N . PRO A 1 160 ? -40.077 1.574 68.077 1.00 57.66 160 PRO A N 1
ATOM 1259 C CA . PRO A 1 160 ? -40.325 0.288 68.739 1.00 57.66 160 PRO A CA 1
ATOM 1260 C C . PRO A 1 160 ? -40.185 -0.929 67.810 1.00 57.66 160 PRO A C 1
ATOM 1262 O O . PRO A 1 160 ? -40.210 -0.814 66.587 1.00 57.66 160 PRO A O 1
ATOM 1265 N N . LEU A 1 161 ? -40.117 -2.116 68.425 1.00 52.03 161 LEU A N 1
ATOM 1266 C CA . LEU A 1 161 ? -39.744 -3.414 67.832 1.00 52.03 161 LEU A CA 1
ATOM 1267 C C . LEU A 1 161 ? -40.604 -3.903 66.640 1.00 52.03 161 LEU A C 1
ATOM 1269 O O . LEU A 1 161 ? -40.245 -4.882 65.994 1.00 52.03 161 LEU A O 1
ATOM 1273 N N . GLU A 1 162 ? -41.715 -3.237 66.332 1.00 54.28 162 GLU A N 1
ATOM 1274 C CA . GLU A 1 162 ? -42.699 -3.665 65.328 1.00 54.28 162 GLU A CA 1
ATOM 1275 C C . GLU A 1 162 ? -42.395 -3.133 63.910 1.00 54.28 162 GLU A C 1
ATOM 1277 O O . GLU A 1 162 ? -42.741 -3.780 62.927 1.00 54.28 162 GLU A O 1
ATOM 1282 N N . GLN A 1 163 ? -41.645 -2.027 63.770 1.00 54.41 163 GLN A N 1
ATOM 1283 C CA . GLN A 1 163 ? -41.244 -1.489 62.452 1.00 54.41 163 GLN A CA 1
ATOM 1284 C C . GLN A 1 163 ? -39.929 -2.055 61.891 1.00 54.41 163 GLN A C 1
ATOM 1286 O O . GLN A 1 163 ? -39.545 -1.748 60.759 1.00 54.41 163 GLN A O 1
ATOM 1291 N N . LEU A 1 164 ? -39.233 -2.920 62.637 1.00 57.12 164 LEU A N 1
ATOM 1292 C CA . LEU A 1 164 ? -37.954 -3.484 62.191 1.00 57.12 164 LEU A CA 1
ATOM 1293 C C . LEU A 1 164 ? -38.095 -4.334 60.911 1.00 57.12 164 LEU A C 1
ATOM 1295 O O . LEU A 1 164 ? -37.165 -4.401 60.107 1.00 57.12 164 LEU A O 1
ATOM 1299 N N . GLN A 1 165 ? -39.260 -4.959 60.705 1.00 59.09 165 GLN A N 1
ATOM 1300 C CA . GLN A 1 165 ? -39.555 -5.768 59.517 1.00 59.09 165 GLN A CA 1
ATOM 1301 C C . GLN A 1 165 ? -39.780 -4.912 58.263 1.00 59.09 165 GLN A C 1
ATOM 1303 O O . GLN A 1 165 ? -39.268 -5.259 57.200 1.00 59.09 165 GLN A O 1
ATOM 1308 N N . GLU A 1 166 ? -40.467 -3.771 58.380 1.00 63.91 166 GLU A N 1
ATOM 1309 C CA . GLU A 1 166 ? -40.674 -2.839 57.260 1.00 63.91 166 GLU A CA 1
ATOM 1310 C C . GLU A 1 166 ? -39.347 -2.210 56.813 1.00 63.91 166 GLU A C 1
ATOM 1312 O O . GLU A 1 166 ? -39.060 -2.147 55.619 1.00 63.91 166 GLU A O 1
ATOM 1317 N N . ILE A 1 167 ? -38.489 -1.828 57.765 1.00 63.22 167 ILE A N 1
ATOM 1318 C CA . ILE A 1 167 ? -37.151 -1.290 57.476 1.00 63.22 167 ILE A CA 1
ATOM 1319 C C . ILE A 1 167 ? -36.243 -2.363 56.852 1.00 63.22 167 ILE A C 1
ATOM 1321 O O . ILE A 1 167 ? -35.484 -2.055 55.933 1.00 63.22 167 ILE A O 1
ATOM 1325 N N . SER A 1 168 ? -36.341 -3.625 57.289 1.00 71.44 168 SER A N 1
ATOM 1326 C CA . SER A 1 168 ? -35.613 -4.738 56.660 1.00 71.44 168 SER A CA 1
ATOM 1327 C C . SER A 1 168 ? -36.065 -4.968 55.217 1.00 71.44 168 SER A C 1
ATOM 1329 O O . SER A 1 168 ? -35.223 -5.088 54.331 1.00 71.44 168 SER A O 1
ATOM 1331 N N . ALA A 1 169 ? -37.377 -4.973 54.960 1.00 76.38 169 ALA A N 1
ATOM 1332 C CA . ALA A 1 169 ? -37.918 -5.113 53.610 1.00 76.38 169 ALA A CA 1
ATOM 1333 C C . ALA A 1 169 ? -37.507 -3.936 52.707 1.00 76.38 169 ALA A C 1
ATOM 1335 O O . ALA A 1 169 ? -37.130 -4.139 51.554 1.00 76.38 169 ALA A O 1
ATOM 1336 N N . LEU A 1 170 ? -37.510 -2.707 53.237 1.00 76.88 170 LEU A N 1
ATOM 1337 C CA . LEU A 1 170 ? -37.054 -1.529 52.500 1.00 76.88 170 LEU A CA 1
ATOM 1338 C C . LEU A 1 170 ? -35.547 -1.591 52.199 1.00 76.88 170 LEU A C 1
ATOM 1340 O O . LEU A 1 170 ? -35.135 -1.227 51.101 1.00 76.88 170 LEU A O 1
ATOM 1344 N N . LYS A 1 171 ? -34.727 -2.101 53.129 1.00 77.94 171 LYS A N 1
ATOM 1345 C CA . LYS A 1 171 ? -33.288 -2.322 52.914 1.00 77.94 171 LYS A CA 1
ATOM 1346 C C . LYS A 1 171 ? -33.024 -3.345 51.807 1.00 77.94 171 LYS A C 1
ATOM 1348 O O . LYS A 1 171 ? -32.186 -3.079 50.950 1.00 77.94 171 LYS A O 1
ATOM 1353 N N . ASP A 1 172 ? -33.751 -4.461 51.780 1.00 80.62 172 ASP A N 1
ATOM 1354 C CA . ASP A 1 172 ? -33.629 -5.455 50.705 1.00 80.62 172 ASP A CA 1
ATOM 1355 C C . ASP A 1 172 ? -34.034 -4.865 49.342 1.00 80.62 172 ASP A C 1
ATOM 1357 O O . ASP A 1 172 ? -33.373 -5.118 48.332 1.00 80.62 172 ASP A O 1
ATOM 1361 N N . VAL A 1 173 ? -35.069 -4.014 49.300 1.00 87.00 173 VAL A N 1
ATOM 1362 C CA . VAL A 1 173 ? -35.449 -3.266 48.087 1.00 87.00 173 VAL A CA 1
ATOM 1363 C C . VAL A 1 173 ? -34.343 -2.293 47.660 1.00 87.00 173 VAL A C 1
ATOM 1365 O O . VAL A 1 173 ? -34.029 -2.243 46.472 1.00 87.00 173 VAL A O 1
ATOM 1368 N N . ILE A 1 174 ? -33.712 -1.575 48.596 1.00 79.38 174 ILE A N 1
ATOM 1369 C CA . ILE A 1 174 ? -32.590 -0.662 48.313 1.00 79.38 174 ILE A CA 1
ATOM 1370 C C . ILE A 1 174 ? -31.377 -1.432 47.774 1.00 79.38 174 ILE A C 1
ATOM 1372 O O . ILE A 1 174 ? -30.842 -1.048 46.738 1.00 79.38 174 ILE A O 1
ATOM 1376 N N . GLU A 1 175 ? -30.978 -2.552 48.386 1.00 80.94 175 GLU A N 1
ATOM 1377 C CA . GLU A 1 175 ? -29.888 -3.391 47.859 1.00 80.94 175 GLU A CA 1
ATOM 1378 C C . GLU A 1 175 ? -30.218 -3.974 46.475 1.00 80.94 175 GLU A C 1
ATOM 1380 O O . GLU A 1 175 ? -29.344 -4.106 45.616 1.00 80.94 175 GLU A O 1
ATOM 1385 N N . THR A 1 176 ? -31.485 -4.316 46.225 1.00 84.81 176 THR A N 1
ATOM 1386 C CA . THR A 1 176 ? -31.934 -4.809 44.915 1.00 84.81 176 THR A CA 1
ATOM 1387 C C . THR A 1 176 ? -31.909 -3.692 43.863 1.00 84.81 176 THR A C 1
ATOM 1389 O O . THR A 1 176 ? -31.505 -3.929 42.718 1.00 84.81 176 THR A O 1
ATOM 1392 N N . GLN A 1 177 ? -32.266 -2.461 44.247 1.00 87.25 177 GLN A N 1
ATOM 1393 C CA . GLN A 1 177 ? -32.119 -1.267 43.412 1.00 87.25 177 GLN A CA 1
ATOM 1394 C C . GLN A 1 177 ? -30.649 -0.929 43.147 1.00 87.25 177 GLN A C 1
ATOM 1396 O O . GLN A 1 177 ? -30.296 -0.633 42.013 1.00 87.25 177 GLN A O 1
ATOM 1401 N N . GLU A 1 178 ? -29.762 -1.036 44.135 1.00 79.31 178 GLU A N 1
ATOM 1402 C CA . GLU A 1 178 ? -28.330 -0.774 43.956 1.00 79.31 178 GLU A CA 1
ATOM 1403 C C . GLU A 1 178 ? -27.686 -1.771 42.977 1.00 79.31 178 GLU A C 1
ATOM 1405 O O . GLU A 1 178 ? -26.934 -1.375 42.080 1.00 79.31 178 GLU A O 1
ATOM 1410 N N . ARG A 1 179 ? -28.054 -3.059 43.059 1.00 87.00 179 ARG A N 1
ATOM 1411 C CA . ARG A 1 179 ? -27.643 -4.085 42.081 1.00 87.00 179 ARG A CA 1
ATOM 1412 C C . ARG A 1 179 ? -28.160 -3.766 40.674 1.00 87.00 179 ARG A C 1
ATOM 1414 O O . ARG A 1 179 ? -27.371 -3.768 39.733 1.00 87.00 179 ARG A O 1
ATOM 1421 N N . THR A 1 180 ? -29.439 -3.409 40.521 1.00 90.94 180 THR A N 1
ATOM 1422 C CA . THR A 1 180 ? -29.996 -3.046 39.199 1.00 90.94 180 THR A CA 1
ATOM 1423 C C . THR A 1 180 ? -29.427 -1.739 38.643 1.00 90.94 180 THR A C 1
ATOM 1425 O O . THR A 1 180 ? -29.195 -1.658 37.440 1.00 90.94 180 THR A O 1
ATOM 1428 N N . ILE A 1 181 ? -29.116 -0.745 39.480 1.00 87.81 181 ILE A N 1
ATOM 1429 C CA . ILE A 1 181 ? -28.384 0.470 39.080 1.00 87.81 181 ILE A CA 1
ATOM 1430 C C . ILE A 1 181 ? -26.965 0.113 38.617 1.00 87.81 181 ILE A C 1
ATOM 1432 O O . ILE A 1 181 ? -26.501 0.633 37.604 1.00 87.81 181 ILE A O 1
ATOM 1436 N N . THR A 1 182 ? -26.286 -0.801 39.312 1.00 86.62 182 THR A N 1
ATOM 1437 C CA . THR A 1 182 ? -24.939 -1.268 38.942 1.00 86.62 182 THR A CA 1
ATOM 1438 C C . THR A 1 182 ? -24.946 -2.016 37.606 1.00 86.62 182 THR A C 1
ATOM 1440 O O . THR A 1 182 ? -24.057 -1.809 36.777 1.00 86.62 182 THR A O 1
ATOM 1443 N N . ASP A 1 183 ? -25.962 -2.844 37.360 1.00 89.00 183 ASP A N 1
ATOM 1444 C CA . ASP A 1 183 ? -26.143 -3.541 36.086 1.00 89.00 183 ASP A CA 1
ATOM 1445 C C . ASP A 1 183 ? -26.518 -2.569 34.954 1.00 89.00 183 ASP A C 1
ATOM 1447 O O . ASP A 1 183 ? -25.914 -2.628 33.885 1.00 89.00 183 ASP A O 1
ATOM 1451 N N . LEU A 1 184 ? -27.406 -1.598 35.203 1.00 89.81 184 LEU A N 1
ATOM 1452 C CA . LEU A 1 184 ? -27.712 -0.510 34.264 1.00 89.81 184 LEU A CA 1
ATOM 1453 C C . LEU A 1 184 ? -26.466 0.311 33.911 1.00 89.81 184 LEU A C 1
ATOM 1455 O O . LEU A 1 184 ? -26.241 0.599 32.739 1.00 89.81 184 LEU A O 1
ATOM 1459 N N . LEU A 1 185 ? -25.618 0.648 34.887 1.00 84.19 185 LEU A N 1
ATOM 1460 C CA . LEU A 1 185 ? -24.344 1.335 34.645 1.00 84.19 185 LEU A CA 1
ATOM 1461 C C . LEU A 1 185 ? -23.375 0.483 33.814 1.00 84.19 185 LEU A C 1
ATOM 1463 O O . LEU A 1 185 ? -22.651 1.032 32.980 1.00 84.19 185 LEU A O 1
ATOM 1467 N N . ARG A 1 186 ? -23.375 -0.846 33.990 1.00 88.69 186 ARG A N 1
ATOM 1468 C CA . ARG A 1 186 ? -22.599 -1.766 33.145 1.00 88.69 186 ARG A CA 1
ATOM 1469 C C . ARG A 1 186 ? -23.117 -1.753 31.707 1.00 88.69 186 ARG A C 1
ATOM 1471 O O . ARG A 1 186 ? -22.325 -1.520 30.799 1.00 88.69 186 ARG A O 1
ATOM 1478 N N . SER A 1 187 ? -24.428 -1.884 31.505 1.00 89.50 187 SER A N 1
ATOM 1479 C CA . SER A 1 187 ? -25.046 -1.828 30.174 1.00 89.50 187 SER A CA 1
ATOM 1480 C C . SER A 1 187 ? -24.874 -0.466 29.492 1.00 89.50 187 SER A C 1
ATOM 1482 O O . SER A 1 187 ? -24.603 -0.419 28.297 1.00 89.50 187 SER A O 1
ATOM 1484 N N . VAL A 1 188 ? -24.951 0.649 30.229 1.00 90.50 188 VAL A N 1
ATOM 1485 C CA . VAL A 1 188 ? -24.661 1.994 29.695 1.00 90.50 188 VAL A CA 1
ATOM 1486 C C . VAL A 1 188 ? -23.191 2.121 29.293 1.00 90.50 188 VAL A C 1
ATOM 1488 O O . VAL A 1 188 ? -22.898 2.705 28.251 1.00 90.50 188 VAL A O 1
ATOM 1491 N N . LYS A 1 189 ? -22.256 1.544 30.060 1.00 87.19 189 LYS A N 1
ATOM 1492 C CA . LYS A 1 189 ? -20.838 1.501 29.679 1.00 87.19 189 LYS A CA 1
ATOM 1493 C C . LYS A 1 189 ? -20.620 0.659 28.417 1.00 87.19 189 LYS A C 1
ATOM 1495 O O . LYS A 1 189 ? -19.933 1.110 27.509 1.00 87.19 189 LYS A O 1
ATOM 1500 N N . GLU A 1 190 ? -21.225 -0.521 28.328 1.00 88.00 190 GLU A N 1
ATOM 1501 C CA . GLU A 1 190 ? -21.157 -1.389 27.143 1.00 88.00 190 GLU A CA 1
ATOM 1502 C C . GLU A 1 190 ? -21.756 -0.708 25.902 1.00 88.00 190 GLU A C 1
ATOM 1504 O O . GLU A 1 190 ? -21.150 -0.736 24.830 1.00 88.00 190 GLU A O 1
ATOM 1509 N N . GLN A 1 191 ? -22.888 -0.011 26.048 1.00 89.06 191 GLN A N 1
ATOM 1510 C CA . GLN A 1 191 ? -23.462 0.816 24.984 1.00 89.06 191 GLN A CA 1
ATOM 1511 C C . GLN A 1 191 ? -22.567 2.005 24.617 1.00 89.06 191 GLN A C 1
ATOM 1513 O O . GLN A 1 191 ? -22.476 2.345 23.439 1.00 89.06 191 GLN A O 1
ATOM 1518 N N . HIS A 1 192 ? -21.873 2.621 25.578 1.00 85.69 192 HIS A N 1
ATOM 1519 C CA . HIS A 1 192 ? -20.910 3.686 25.296 1.00 85.69 192 HIS A CA 1
ATOM 1520 C C . HIS A 1 192 ? -19.712 3.167 24.490 1.00 85.69 192 HIS A C 1
ATOM 1522 O O . HIS A 1 192 ? -19.335 3.799 23.507 1.00 85.69 192 HIS A O 1
ATOM 1528 N N . GLU A 1 193 ? -19.160 2.000 24.834 1.00 84.56 193 GLU A N 1
ATOM 1529 C CA . GLU A 1 193 ? -18.091 1.360 24.052 1.00 84.56 193 GLU A CA 1
ATOM 1530 C C . GLU A 1 193 ? -18.574 0.960 22.648 1.00 84.56 193 GLU A C 1
ATOM 1532 O O . GLU A 1 193 ? -17.875 1.204 21.664 1.00 84.56 193 GLU A O 1
ATOM 1537 N N . GLN A 1 194 ? -19.798 0.431 22.510 1.00 88.12 194 GLN A N 1
ATOM 1538 C CA . GLN A 1 194 ? -20.401 0.165 21.197 1.00 88.12 194 GLN A CA 1
ATOM 1539 C C . GLN A 1 194 ? -20.591 1.445 20.374 1.00 88.12 194 GLN A C 1
ATOM 1541 O O . GLN A 1 194 ? -20.269 1.455 19.185 1.00 88.12 194 GLN A O 1
ATOM 1546 N N . LEU A 1 195 ? -21.071 2.532 20.985 1.00 85.69 195 LEU A N 1
ATOM 1547 C CA . LEU A 1 195 ? -21.220 3.830 20.327 1.00 85.69 195 LEU A CA 1
ATOM 1548 C C . LEU A 1 195 ? -19.854 4.411 19.934 1.00 85.69 195 LEU A C 1
ATOM 1550 O O . LEU A 1 195 ? -19.722 4.998 18.865 1.00 85.69 195 LEU A O 1
ATOM 1554 N N . ASN A 1 196 ? -18.823 4.218 20.758 1.00 83.81 196 ASN A N 1
ATOM 1555 C CA . ASN A 1 196 ? -17.462 4.665 20.477 1.00 83.81 196 ASN A CA 1
ATOM 1556 C C . ASN A 1 196 ? -16.833 3.851 19.329 1.00 83.81 196 ASN A C 1
ATOM 1558 O O . ASN A 1 196 ? -16.266 4.428 18.403 1.00 83.81 196 ASN A O 1
ATOM 1562 N N . TYR A 1 197 ? -17.036 2.529 19.303 1.00 86.69 197 TYR A N 1
ATOM 1563 C CA . TYR A 1 197 ? -16.681 1.669 18.169 1.00 86.69 197 TYR A CA 1
ATOM 1564 C C . TYR A 1 197 ? -17.418 2.088 16.885 1.00 86.69 197 TYR A C 1
ATOM 1566 O O . TYR A 1 197 ? -16.797 2.231 15.830 1.00 86.69 197 TYR A O 1
ATOM 1574 N N . GLN A 1 198 ? -18.726 2.359 16.966 1.00 88.06 198 GLN A N 1
ATOM 1575 C CA . GLN A 1 198 ? -19.499 2.899 15.845 1.00 88.06 198 GLN A CA 1
ATOM 1576 C C . GLN A 1 198 ? -18.977 4.269 15.405 1.00 88.06 198 GLN A C 1
ATOM 1578 O O . GLN A 1 198 ? -18.843 4.488 14.210 1.00 88.06 198 GLN A O 1
ATOM 1583 N N . LYS A 1 199 ? -18.604 5.161 16.329 1.00 85.94 199 LYS A N 1
ATOM 1584 C CA . LYS A 1 199 ? -18.024 6.477 16.031 1.00 85.94 199 LYS A CA 1
ATOM 1585 C C . LYS A 1 199 ? -16.665 6.369 15.341 1.00 85.94 199 LYS A C 1
ATOM 1587 O O . LYS A 1 199 ? -16.428 7.091 14.382 1.00 85.94 199 LYS A O 1
ATOM 1592 N N . VAL A 1 200 ? -15.792 5.453 15.764 1.00 80.12 200 VAL A N 1
ATOM 1593 C CA . VAL A 1 200 ? -14.522 5.161 15.071 1.00 80.12 200 VAL A CA 1
ATOM 1594 C C . VAL A 1 200 ? -14.784 4.593 13.673 1.00 80.12 200 VAL A C 1
ATOM 1596 O O . VAL A 1 200 ? -14.113 4.969 12.714 1.00 80.12 200 VAL A O 1
ATOM 1599 N N . LYS A 1 201 ? -15.798 3.733 13.526 1.00 85.44 201 LYS A N 1
ATOM 1600 C CA . LYS A 1 201 ? -16.191 3.154 12.235 1.00 85.44 201 LYS A CA 1
ATOM 1601 C C . LYS A 1 201 ? -16.830 4.182 11.297 1.00 85.44 201 LYS A C 1
ATOM 1603 O O . LYS A 1 201 ? -16.519 4.165 10.112 1.00 85.44 201 LYS A O 1
ATOM 1608 N N . ILE A 1 202 ? -17.655 5.090 11.822 1.00 83.12 202 ILE A N 1
ATOM 1609 C CA . ILE A 1 202 ? -18.213 6.244 11.107 1.00 83.12 202 ILE A CA 1
ATOM 1610 C C . ILE A 1 202 ? -17.088 7.191 10.717 1.00 83.12 202 ILE A C 1
ATOM 1612 O O . ILE A 1 202 ? -17.003 7.513 9.547 1.00 83.12 202 ILE A O 1
ATOM 1616 N N . LYS A 1 203 ? -16.149 7.520 11.611 1.00 81.00 203 LYS A N 1
ATOM 1617 C CA . LYS A 1 203 ? -14.974 8.324 11.256 1.00 81.00 203 LYS A CA 1
ATOM 1618 C C . LYS A 1 203 ? -14.153 7.669 10.137 1.00 81.00 203 LYS A C 1
ATOM 1620 O O . LYS A 1 203 ? -13.815 8.323 9.166 1.00 81.00 203 LYS A O 1
ATOM 1625 N N . SER A 1 204 ? -13.950 6.350 10.183 1.00 72.00 204 SER A N 1
ATOM 1626 C CA . SER A 1 204 ? -13.326 5.586 9.086 1.00 72.00 204 SER A CA 1
ATOM 1627 C C . SER A 1 204 ? -14.152 5.560 7.784 1.00 72.00 204 SER A C 1
ATOM 1629 O O . SER A 1 204 ? -13.613 5.217 6.731 1.00 72.00 204 SER A O 1
ATOM 1631 N N . LEU A 1 205 ? -15.450 5.872 7.826 1.00 76.75 205 LEU A N 1
ATOM 1632 C CA . LEU A 1 205 ? -16.316 6.052 6.655 1.00 76.75 205 LEU A CA 1
ATOM 1633 C C . LEU A 1 205 ? -16.350 7.521 6.194 1.00 76.75 205 LEU A C 1
ATOM 1635 O O . LEU A 1 205 ? -16.354 7.762 4.996 1.00 76.75 205 LEU A O 1
ATOM 1639 N N . GLU A 1 206 ? -16.285 8.489 7.107 1.00 67.50 206 GLU A N 1
ATOM 1640 C CA . GLU A 1 206 ? -16.117 9.920 6.830 1.00 67.50 206 GLU A CA 1
ATOM 1641 C C . GLU A 1 206 ? -14.752 10.189 6.190 1.00 67.50 206 GLU A C 1
ATOM 1643 O O . GLU A 1 206 ? -14.690 10.871 5.179 1.00 67.50 206 GLU A O 1
ATOM 1648 N N . ASP A 1 207 ? -13.677 9.566 6.678 1.00 66.44 207 ASP A N 1
ATOM 1649 C CA . ASP A 1 207 ? -12.342 9.611 6.068 1.00 66.44 207 ASP A CA 1
ATOM 1650 C C . ASP A 1 207 ? -12.341 8.992 4.650 1.00 66.44 207 ASP A C 1
ATOM 1652 O O . ASP A 1 207 ? -11.556 9.401 3.795 1.00 66.44 207 ASP A O 1
ATOM 1656 N N . LYS A 1 208 ? -13.247 8.039 4.367 1.00 66.44 208 LYS A N 1
ATOM 1657 C CA . LYS A 1 208 ? -13.467 7.487 3.012 1.00 66.44 208 LYS A CA 1
ATOM 1658 C C . LYS A 1 208 ? -14.333 8.393 2.134 1.00 66.44 208 LYS A C 1
ATOM 1660 O O . LYS A 1 208 ? -14.088 8.453 0.941 1.00 66.44 208 LYS A O 1
ATOM 1665 N N . LEU A 1 209 ? -15.309 9.105 2.699 1.00 58.41 209 LEU A N 1
ATOM 1666 C CA . LEU A 1 209 ? -16.176 10.039 1.965 1.00 58.41 209 LEU A CA 1
ATOM 1667 C C . LEU A 1 209 ? -15.493 11.389 1.701 1.00 58.41 209 LEU A C 1
ATOM 1669 O O . LEU A 1 209 ? -15.701 11.999 0.660 1.00 58.41 209 LEU A O 1
ATOM 1673 N N . ASN A 1 210 ? -14.626 11.847 2.603 1.00 47.41 210 ASN A N 1
ATOM 1674 C CA . ASN A 1 210 ? -13.837 13.066 2.427 1.00 47.41 210 ASN A CA 1
ATOM 1675 C C . ASN A 1 210 ? -12.750 12.895 1.344 1.00 47.41 210 ASN A C 1
ATOM 1677 O O . ASN A 1 210 ? -12.282 13.877 0.774 1.00 47.41 210 ASN A O 1
ATOM 1681 N N . TYR A 1 211 ? -12.392 11.647 1.016 1.00 47.34 211 TYR A N 1
ATOM 1682 C CA . TYR A 1 211 ? -11.580 11.305 -0.155 1.00 47.34 211 TYR A CA 1
ATOM 1683 C C . TYR A 1 211 ? -12.332 11.536 -1.484 1.00 47.34 211 TYR A C 1
ATOM 1685 O O . TYR A 1 211 ? -11.710 11.932 -2.468 1.00 47.34 211 TYR A O 1
ATOM 1693 N N . ASP A 1 212 ? -13.663 11.382 -1.506 1.00 43.91 212 ASP A N 1
ATOM 1694 C CA . ASP A 1 212 ? -14.503 11.591 -2.700 1.00 43.91 212 ASP A CA 1
ATOM 1695 C C . ASP A 1 212 ? -14.810 13.080 -2.991 1.00 43.91 212 ASP A C 1
ATOM 1697 O O . ASP A 1 212 ? -15.321 13.414 -4.060 1.00 43.91 212 ASP A O 1
ATOM 1701 N N . SER A 1 213 ? -14.442 14.010 -2.099 1.00 35.50 213 SER A N 1
ATOM 1702 C CA . SER A 1 213 ? -14.728 15.455 -2.235 1.00 35.50 213 SER A CA 1
ATOM 1703 C C . SER A 1 213 ? -13.930 16.177 -3.346 1.00 35.50 213 SER A C 1
ATOM 1705 O O . SER A 1 213 ? -14.072 17.381 -3.546 1.00 35.50 213 SER A O 1
ATOM 1707 N N . PHE A 1 214 ? -13.084 15.465 -4.102 1.00 38.56 214 PHE A N 1
ATOM 1708 C CA . PHE A 1 214 ? -12.267 16.031 -5.188 1.00 38.56 214 PHE A CA 1
ATOM 1709 C C . PHE A 1 214 ? -12.592 15.484 -6.589 1.00 38.56 214 PHE A C 1
ATOM 1711 O O . PHE A 1 214 ? -11.711 15.385 -7.449 1.00 38.56 214 PHE A O 1
ATOM 1718 N N . GLN A 1 215 ? -13.865 15.177 -6.864 1.00 35.16 215 GLN A N 1
ATOM 1719 C CA . GLN A 1 215 ? -14.324 14.933 -8.239 1.00 35.16 215 GLN A CA 1
ATOM 1720 C C . GLN A 1 215 ? -15.797 15.316 -8.488 1.00 35.16 215 GLN A C 1
ATOM 1722 O O . GLN A 1 215 ? -16.592 14.525 -8.991 1.00 35.16 215 GLN A O 1
ATOM 1727 N N . GLU A 1 216 ? -16.157 16.570 -8.197 1.00 33.53 216 GLU A N 1
ATOM 1728 C CA . GLU A 1 216 ? -17.372 17.165 -8.766 1.00 33.53 216 GLU A CA 1
ATOM 1729 C C . GLU A 1 216 ? -17.084 17.796 -10.147 1.00 33.53 216 GLU A C 1
ATOM 1731 O O . GLU A 1 216 ? -16.040 18.410 -10.366 1.00 33.53 216 GLU A O 1
ATOM 1736 N N . THR A 1 217 ? -18.045 17.661 -11.067 1.00 33.97 217 THR A N 1
ATOM 1737 C CA . THR A 1 217 ? -18.047 18.127 -12.475 1.00 33.97 217 THR A CA 1
ATOM 1738 C C . THR A 1 217 ? -17.121 17.396 -13.473 1.00 33.97 217 THR A C 1
ATOM 1740 O O . THR A 1 217 ? -15.923 17.644 -13.558 1.00 33.97 217 THR A O 1
ATOM 1743 N N . VAL A 1 218 ? -17.707 16.514 -14.301 1.00 30.09 218 VAL A N 1
ATOM 1744 C CA . VAL A 1 218 ? -17.947 16.719 -15.755 1.00 30.09 218 VAL A CA 1
ATOM 1745 C C . VAL A 1 218 ? -18.692 15.492 -16.333 1.00 30.09 218 VAL A C 1
ATOM 1747 O O . VAL A 1 218 ? -18.176 14.380 -16.361 1.00 30.09 218 VAL A O 1
ATOM 1750 N N . ASP A 1 219 ? -19.922 15.752 -16.782 1.00 30.05 219 ASP A N 1
ATOM 1751 C CA . ASP A 1 219 ? -20.745 15.084 -17.808 1.00 30.05 219 ASP A CA 1
ATOM 1752 C C . ASP A 1 219 ? -21.078 13.568 -17.775 1.00 30.05 219 ASP A C 1
ATOM 1754 O O . ASP A 1 219 ? -20.329 12.690 -18.200 1.00 30.05 219 ASP A O 1
ATOM 1758 N N . LYS A 1 220 ? -22.356 13.306 -17.444 1.00 31.41 220 LYS A N 1
ATOM 1759 C CA . LYS A 1 220 ? -23.222 12.238 -18.007 1.00 31.41 220 LYS A CA 1
ATOM 1760 C C . LYS A 1 220 ? -23.616 12.604 -19.461 1.00 31.41 220 LYS A C 1
ATOM 1762 O O . LYS A 1 220 ? -23.624 13.799 -19.753 1.00 31.41 220 LYS A O 1
ATOM 1767 N N . PRO A 1 221 ? -23.999 11.666 -20.366 1.00 36.34 221 PRO A N 1
ATOM 1768 C CA . PRO A 1 221 ? -25.082 10.669 -20.190 1.00 36.34 221 PRO A CA 1
ATOM 1769 C C . PRO A 1 221 ? -24.683 9.229 -20.637 1.00 36.34 221 PRO A C 1
ATOM 1771 O O . PRO A 1 221 ? -23.597 9.035 -21.168 1.00 36.34 221 PRO A O 1
ATOM 1774 N N . PHE A 1 222 ? -25.436 8.141 -20.406 1.00 27.95 222 PHE A N 1
ATOM 1775 C CA . PHE A 1 222 ? -26.857 7.879 -20.719 1.00 27.95 222 PHE A CA 1
ATOM 1776 C C . PHE A 1 222 ? -27.434 6.720 -19.856 1.00 27.95 222 PHE A C 1
ATOM 1778 O O . PHE A 1 222 ? -26.687 6.039 -19.157 1.00 27.95 222 PHE A O 1
ATOM 1785 N N . ASP A 1 223 ? -28.757 6.529 -19.888 1.00 27.91 223 ASP A N 1
ATOM 1786 C CA . ASP A 1 223 ? -29.579 5.629 -19.042 1.00 27.91 223 ASP A CA 1
ATOM 1787 C C . ASP A 1 223 ? -29.221 4.118 -19.114 1.00 27.91 223 ASP A C 1
ATOM 1789 O O . ASP A 1 223 ? -28.703 3.639 -20.117 1.00 27.91 223 ASP A O 1
ATOM 1793 N N . THR A 1 224 ? -29.491 3.263 -18.111 1.00 30.56 224 THR A N 1
ATOM 1794 C CA . THR A 1 224 ? -30.830 2.973 -17.540 1.00 30.56 224 THR A CA 1
ATOM 1795 C C . THR A 1 224 ? -30.772 2.346 -16.129 1.00 30.56 224 THR A C 1
ATOM 1797 O O . THR A 1 224 ? -29.778 1.736 -15.751 1.00 30.56 224 THR A O 1
ATOM 1800 N N . ASN A 1 225 ? -31.869 2.462 -15.373 1.00 34.22 225 ASN A N 1
ATOM 1801 C CA . ASN A 1 225 ? -32.112 1.934 -14.015 1.00 34.22 225 ASN A CA 1
ATOM 1802 C C . ASN A 1 225 ? -33.450 1.139 -14.030 1.00 34.22 225 ASN A C 1
ATOM 1804 O O . ASN A 1 225 ? -34.200 1.317 -14.992 1.00 34.22 225 ASN A O 1
ATOM 1808 N N . PRO A 1 226 ? -33.893 0.451 -12.956 1.00 49.94 226 PRO A N 1
ATOM 1809 C CA . PRO A 1 226 ? -33.164 -0.278 -11.906 1.00 49.94 226 PRO A CA 1
ATOM 1810 C C . PRO A 1 226 ? -33.727 -1.706 -11.666 1.00 49.94 226 PRO A C 1
ATOM 1812 O O . PRO A 1 226 ? -34.926 -1.922 -11.793 1.00 49.94 226 PRO A O 1
ATOM 1815 N N . GLU A 1 227 ? -32.928 -2.647 -11.151 1.00 27.88 227 GLU A N 1
ATOM 1816 C CA . GLU A 1 227 ? -33.466 -3.724 -10.291 1.00 27.88 227 GLU A CA 1
ATOM 1817 C C . GLU A 1 227 ? -32.352 -4.387 -9.463 1.00 27.88 227 GLU A C 1
ATOM 1819 O O . GLU A 1 227 ? -31.389 -4.927 -10.003 1.00 27.88 227 GLU A O 1
ATOM 1824 N N . THR A 1 228 ? -32.474 -4.340 -8.134 1.00 33.66 228 THR A N 1
ATOM 1825 C CA . THR A 1 228 ? -31.551 -4.993 -7.192 1.00 33.66 228 THR A CA 1
ATOM 1826 C C . THR A 1 228 ? -32.282 -6.058 -6.378 1.00 33.66 228 THR A C 1
ATOM 1828 O O . THR A 1 228 ? -32.998 -5.711 -5.434 1.00 33.66 228 THR A O 1
ATOM 1831 N N . PRO A 1 229 ? -32.073 -7.352 -6.666 1.00 33.22 229 PRO A N 1
ATOM 1832 C CA . PRO A 1 229 ? -32.399 -8.425 -5.739 1.00 33.22 229 PRO A CA 1
ATOM 1833 C C . PRO A 1 229 ? -31.316 -8.564 -4.657 1.00 33.22 229 PRO A C 1
ATOM 1835 O O . PRO A 1 229 ? -30.118 -8.539 -4.937 1.00 33.22 229 PRO A O 1
ATOM 1838 N N . ASN A 1 230 ? -31.762 -8.733 -3.413 1.00 36.22 230 ASN A N 1
ATOM 1839 C CA . ASN A 1 230 ? -30.942 -9.012 -2.229 1.00 36.22 230 ASN A CA 1
ATOM 1840 C C . ASN A 1 230 ? -29.930 -10.167 -2.454 1.00 36.22 230 ASN A C 1
ATOM 1842 O O . ASN A 1 230 ? -30.343 -11.205 -2.968 1.00 36.22 230 ASN A O 1
ATOM 1846 N N . PRO A 1 231 ? -28.674 -10.096 -1.959 1.00 36.44 231 PRO A N 1
ATOM 1847 C CA . PRO A 1 231 ? -27.704 -11.201 -2.074 1.00 36.44 231 PRO A CA 1
ATOM 1848 C C . PRO A 1 231 ? -28.016 -12.457 -1.235 1.00 36.44 231 PRO A C 1
ATOM 1850 O O . PRO A 1 231 ? -27.225 -13.396 -1.224 1.00 36.44 231 PRO A O 1
ATOM 1853 N N . PHE A 1 232 ? -29.132 -12.484 -0.500 1.00 46.91 232 PHE A N 1
ATOM 1854 C CA . PHE A 1 232 ? -29.515 -13.588 0.383 1.00 46.91 232 PHE A CA 1
ATOM 1855 C C . PHE A 1 232 ? -30.565 -14.510 -0.247 1.00 46.91 232 PHE A C 1
ATOM 1857 O O . PHE A 1 232 ? -31.703 -14.543 0.215 1.00 46.91 232 PHE A O 1
ATOM 1864 N N . GLN A 1 233 ? -30.174 -15.300 -1.252 1.00 41.12 233 GLN A N 1
ATOM 1865 C CA . GLN A 1 233 ? -30.743 -16.637 -1.482 1.00 41.12 233 GLN A CA 1
ATOM 1866 C C . GLN A 1 233 ? -29.959 -17.445 -2.527 1.00 41.12 233 GLN A C 1
ATOM 1868 O O . GLN A 1 233 ? -29.190 -16.879 -3.298 1.00 41.12 233 GLN A O 1
ATOM 1873 N N . TYR A 1 234 ? -30.249 -18.758 -2.549 1.00 37.12 234 TYR A N 1
ATOM 1874 C CA . TYR A 1 234 ? -29.804 -19.801 -3.495 1.00 37.12 234 TYR A CA 1
ATOM 1875 C C . TYR A 1 234 ? -28.436 -20.456 -3.191 1.00 37.12 234 TYR A C 1
ATOM 1877 O O . TYR A 1 234 ? -27.432 -19.766 -3.105 1.00 37.12 234 TYR A O 1
ATOM 1885 N N . LEU A 1 235 ? -28.286 -21.787 -3.042 1.00 37.25 235 LEU A N 1
ATOM 1886 C CA . LEU A 1 235 ? -29.214 -22.950 -3.016 1.00 37.25 235 LEU A CA 1
ATOM 1887 C C . LEU A 1 235 ? -28.637 -24.031 -2.024 1.00 37.25 235 LEU A C 1
ATOM 1889 O O . LEU A 1 235 ? -28.033 -23.625 -1.036 1.00 37.25 235 LEU A O 1
ATOM 1893 N N . PRO A 1 236 ? -28.893 -25.358 -2.108 1.00 36.28 236 PRO A N 1
ATOM 1894 C CA . PRO A 1 236 ? -29.860 -26.019 -1.231 1.00 36.28 236 PRO A CA 1
ATOM 1895 C C . PRO A 1 236 ? -29.262 -27.140 -0.348 1.00 36.28 236 PRO A C 1
ATOM 1897 O O . PRO A 1 236 ? -28.535 -28.011 -0.819 1.00 36.28 236 PRO A O 1
ATOM 1900 N N . MET A 1 237 ? -29.676 -27.218 0.919 1.00 30.16 237 MET A N 1
ATOM 1901 C CA . MET A 1 237 ? -29.466 -28.422 1.738 1.00 30.16 237 MET A CA 1
ATOM 1902 C C . MET A 1 237 ? -30.336 -29.569 1.210 1.00 30.16 237 MET A C 1
ATOM 1904 O O . MET A 1 237 ? -31.552 -29.532 1.395 1.00 30.16 237 MET A O 1
ATOM 1908 N N . ASN A 1 238 ? -29.742 -30.583 0.564 1.00 35.78 238 ASN A N 1
ATOM 1909 C CA . ASN A 1 238 ? -30.479 -31.801 0.214 1.00 35.78 238 ASN A CA 1
ATOM 1910 C C . ASN A 1 238 ? -29.604 -33.058 0.004 1.00 35.78 238 ASN A C 1
ATOM 1912 O O . ASN A 1 238 ? -29.460 -33.537 -1.119 1.00 35.78 238 ASN A O 1
ATOM 1916 N N . SER A 1 239 ? -29.083 -33.645 1.087 1.00 31.73 239 SER A N 1
ATOM 1917 C CA . SER A 1 239 ? -29.004 -35.111 1.224 1.00 31.73 239 SER A CA 1
ATOM 1918 C C . SER A 1 239 ? -28.774 -35.546 2.678 1.00 31.73 239 SER A C 1
ATOM 1920 O O . SER A 1 239 ? -28.063 -34.922 3.459 1.00 31.73 239 SER A O 1
ATOM 1922 N N . THR A 1 240 ? -29.460 -36.619 3.056 1.00 39.31 240 THR A N 1
ATOM 1923 C CA . THR A 1 240 ? -29.561 -37.179 4.410 1.00 39.31 240 THR A CA 1
ATOM 1924 C C . THR A 1 240 ? -28.358 -38.023 4.856 1.00 39.31 240 THR A C 1
ATOM 1926 O O . THR A 1 240 ?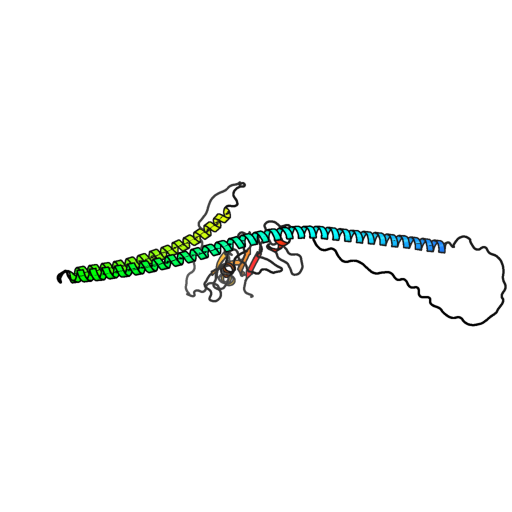 -27.773 -38.732 4.044 1.00 39.31 240 THR A O 1
ATOM 1929 N N . ASN A 1 241 ? -28.188 -38.104 6.185 1.00 38.34 241 ASN A N 1
ATOM 1930 C CA . ASN A 1 241 ? -27.531 -39.168 6.977 1.00 38.34 241 ASN A CA 1
ATOM 1931 C C . ASN A 1 241 ? -26.019 -39.080 7.295 1.00 38.34 241 ASN A C 1
ATOM 1933 O O . ASN A 1 241 ? -25.195 -39.769 6.709 1.00 38.34 241 ASN A O 1
ATOM 1937 N N . ARG A 1 242 ? -25.747 -38.375 8.407 1.00 36.62 242 ARG A N 1
ATOM 1938 C CA . ARG A 1 242 ? -24.845 -38.753 9.524 1.00 36.62 242 ARG A CA 1
ATOM 1939 C C . ARG A 1 242 ? -23.439 -39.301 9.200 1.00 36.62 242 ARG A C 1
ATOM 1941 O O . ARG A 1 242 ? -23.254 -40.510 9.120 1.00 36.62 242 ARG A O 1
ATOM 1948 N N . THR A 1 243 ? -22.446 -38.434 9.401 1.00 32.47 243 THR A N 1
ATOM 1949 C CA . THR A 1 243 ? -21.543 -38.538 10.573 1.00 32.47 243 THR A CA 1
ATOM 1950 C C . THR A 1 243 ? -21.044 -37.149 10.971 1.00 32.47 243 THR A C 1
ATOM 1952 O O . THR A 1 243 ? -20.735 -36.338 10.105 1.00 32.47 243 THR A O 1
ATOM 1955 N N . GLU A 1 244 ? -20.975 -36.867 12.272 1.00 47.19 244 GLU A N 1
ATOM 1956 C CA . GLU A 1 244 ? -20.427 -35.614 12.802 1.00 47.19 244 GLU A CA 1
ATOM 1957 C C . GLU A 1 244 ? -18.893 -35.653 12.802 1.00 47.19 244 GLU A C 1
ATOM 1959 O O . GLU A 1 244 ? -18.298 -36.278 13.676 1.00 47.19 244 GLU A O 1
ATOM 1964 N N . ILE A 1 245 ? -18.252 -34.941 11.872 1.00 41.81 245 ILE A N 1
ATOM 1965 C CA . ILE A 1 245 ? -16.929 -34.332 12.087 1.00 41.81 245 ILE A CA 1
ATOM 1966 C C . ILE A 1 245 ? -16.973 -32.936 11.456 1.00 41.81 245 ILE A C 1
ATOM 1968 O O . ILE A 1 245 ? -17.397 -32.783 10.313 1.00 41.81 245 ILE A O 1
ATOM 1972 N N . ASN A 1 246 ? -16.536 -31.912 12.196 1.00 51.47 246 ASN A N 1
ATOM 1973 C CA . ASN A 1 246 ? -16.410 -30.529 11.713 1.00 51.47 246 ASN A CA 1
ATOM 1974 C C . ASN A 1 246 ? -15.158 -30.344 10.824 1.00 51.47 246 ASN A C 1
ATOM 1976 O O . ASN A 1 246 ? -14.318 -29.476 11.094 1.00 51.47 246 ASN A O 1
ATOM 1980 N N . ASP A 1 247 ? -15.038 -31.169 9.782 1.00 68.94 247 ASP A N 1
ATOM 1981 C CA . ASP A 1 247 ? -14.005 -31.062 8.749 1.00 68.94 247 ASP A CA 1
ATOM 1982 C C . ASP A 1 247 ? -14.545 -30.264 7.560 1.00 68.94 247 ASP A C 1
ATOM 1984 O O . ASP A 1 247 ? -15.147 -30.774 6.616 1.00 68.94 247 ASP A O 1
ATOM 1988 N N . PHE A 1 248 ? -14.316 -28.955 7.637 1.00 82.50 248 PHE A N 1
ATOM 1989 C CA . PHE A 1 248 ? -14.292 -28.102 6.457 1.00 82.50 248 PHE A CA 1
ATOM 1990 C C . PHE A 1 248 ? -13.146 -28.560 5.537 1.00 82.50 248 PHE A C 1
ATOM 1992 O O . PHE A 1 248 ? -12.093 -28.937 6.054 1.00 82.50 248 PHE A O 1
ATOM 1999 N N . PRO A 1 249 ? -13.302 -28.485 4.203 1.00 87.69 249 PRO A N 1
ATOM 2000 C CA . PRO A 1 249 ? -12.248 -28.879 3.272 1.00 87.69 249 PRO A CA 1
ATOM 2001 C C . PRO A 1 249 ? -10.953 -28.100 3.535 1.00 87.69 249 PRO A C 1
ATOM 2003 O O . PRO A 1 249 ? -10.977 -26.894 3.787 1.00 87.69 249 PRO A O 1
ATOM 2006 N N . ILE A 1 250 ? -9.812 -28.779 3.454 1.00 87.94 250 ILE A N 1
ATOM 2007 C CA . ILE A 1 250 ? -8.485 -28.201 3.710 1.00 87.94 250 ILE A CA 1
ATOM 2008 C C . ILE A 1 250 ? -8.167 -27.104 2.685 1.00 87.94 250 ILE A C 1
ATOM 2010 O O . ILE A 1 250 ? -7.609 -26.063 3.032 1.00 87.94 250 ILE A O 1
ATOM 2014 N N . ASP A 1 251 ? -8.533 -27.334 1.421 1.00 88.44 251 ASP A N 1
ATOM 2015 C CA . ASP A 1 251 ? -8.335 -26.409 0.307 1.00 88.44 251 ASP A CA 1
ATOM 2016 C C . ASP A 1 251 ? -9.374 -26.608 -0.818 1.00 88.44 251 ASP A C 1
ATOM 2018 O O . ASP A 1 251 ? -10.236 -27.492 -0.778 1.00 88.44 251 ASP A O 1
ATOM 2022 N N . CYS A 1 252 ? -9.277 -25.798 -1.875 1.00 89.31 252 CYS A N 1
ATOM 2023 C CA . CYS A 1 252 ? -10.160 -25.894 -3.036 1.00 89.31 252 CYS A CA 1
ATOM 2024 C C . CYS A 1 252 ? -10.004 -27.189 -3.854 1.00 89.31 252 CYS A C 1
ATOM 2026 O O . CYS A 1 252 ? -10.908 -27.535 -4.617 1.00 89.31 252 CYS A O 1
ATOM 2028 N N . SER A 1 253 ? -8.897 -27.927 -3.712 1.00 91.12 253 SER A N 1
ATOM 2029 C CA . SER A 1 253 ? -8.754 -29.246 -4.338 1.00 91.12 253 SER A CA 1
ATOM 2030 C C . SER A 1 253 ? -9.639 -30.278 -3.640 1.00 91.12 253 SER A C 1
ATOM 2032 O O . SER A 1 253 ? -10.163 -31.183 -4.289 1.00 91.12 253 SER A O 1
ATOM 2034 N N . GLU A 1 254 ? -9.863 -30.120 -2.335 1.00 90.31 254 GLU A N 1
ATOM 2035 C CA . GLU A 1 254 ? -10.813 -30.932 -1.586 1.00 90.31 254 GLU A CA 1
ATOM 2036 C C . GLU A 1 254 ? -12.265 -30.529 -1.865 1.00 90.31 254 GLU A C 1
ATOM 2038 O O . GLU A 1 254 ? -13.080 -31.414 -2.109 1.00 90.31 254 GLU A O 1
ATOM 2043 N N . VAL A 1 255 ? -12.567 -29.230 -1.991 1.00 89.25 255 VAL A N 1
ATOM 2044 C CA . VAL A 1 255 ? -13.875 -28.744 -2.492 1.00 89.25 255 VAL A CA 1
ATOM 2045 C C . VAL A 1 255 ? -14.242 -29.414 -3.830 1.00 89.25 255 VAL A C 1
ATOM 2047 O O . VAL A 1 255 ? -15.373 -29.861 -4.025 1.00 89.25 255 VAL A O 1
ATOM 2050 N N . PHE A 1 256 ? -13.272 -29.567 -4.741 1.00 90.50 256 PHE A N 1
ATOM 2051 C CA . PHE A 1 256 ? -13.466 -30.299 -5.998 1.00 90.50 256 PHE A CA 1
ATOM 2052 C C . PHE A 1 256 ? -13.679 -31.811 -5.802 1.00 90.50 256 PHE A C 1
ATOM 2054 O O . PHE A 1 256 ? -14.571 -32.390 -6.427 1.00 90.50 256 PHE A O 1
ATOM 2061 N N . LYS A 1 257 ? -12.901 -32.463 -4.923 1.00 89.06 257 LYS A N 1
ATOM 2062 C CA . LYS A 1 257 ? -13.058 -33.898 -4.591 1.00 89.06 257 LYS A CA 1
ATOM 2063 C C . LYS A 1 257 ? -14.414 -34.205 -3.949 1.00 89.06 257 LYS A C 1
ATOM 2065 O O . LYS A 1 257 ? -14.984 -35.252 -4.237 1.00 89.06 257 LYS A O 1
ATOM 2070 N N . GLN A 1 258 ? -14.952 -33.281 -3.152 1.00 88.31 258 GLN A N 1
ATOM 2071 C CA . GLN A 1 258 ? -16.304 -33.340 -2.578 1.00 88.31 258 GLN A CA 1
ATOM 2072 C C . GLN A 1 258 ? -17.416 -33.209 -3.641 1.00 88.31 258 GLN A C 1
ATOM 2074 O O . GLN A 1 258 ? -18.593 -33.381 -3.336 1.00 88.31 258 GLN A O 1
ATOM 2079 N N . GLY A 1 259 ? -17.053 -32.964 -4.905 1.00 85.75 259 GLY A N 1
ATOM 2080 C CA . GLY A 1 259 ? -17.942 -33.033 -6.061 1.00 85.75 259 GLY A CA 1
ATOM 2081 C C . GLY A 1 259 ? -18.310 -31.681 -6.661 1.00 85.75 259 GLY A C 1
ATOM 2082 O O . GLY A 1 259 ? -18.938 -31.668 -7.721 1.00 85.75 259 GLY A O 1
ATOM 2083 N N . GLN A 1 260 ? -17.902 -30.566 -6.049 1.00 87.75 260 GLN A N 1
ATOM 2084 C CA . GLN A 1 260 ? -18.304 -29.226 -6.469 1.00 87.75 260 GLN A CA 1
ATOM 2085 C C . GLN A 1 260 ? -17.727 -28.842 -7.840 1.00 87.75 260 GLN A C 1
ATOM 2087 O O . GLN A 1 260 ? -16.568 -29.127 -8.141 1.00 87.75 260 GLN A O 1
ATOM 2092 N N . ARG A 1 261 ? -18.550 -28.200 -8.686 1.00 85.38 261 ARG A N 1
ATOM 2093 C CA . ARG A 1 261 ? -18.226 -27.902 -10.102 1.00 85.38 261 ARG A CA 1
ATOM 2094 C C . ARG A 1 261 ? -18.299 -26.431 -10.509 1.00 85.38 261 ARG A C 1
ATOM 2096 O O . ARG A 1 261 ? -17.892 -26.108 -11.619 1.00 85.38 261 ARG A O 1
ATOM 2103 N N . SER A 1 262 ? -18.798 -25.545 -9.652 1.00 85.94 262 SER A N 1
ATOM 2104 C CA . SER A 1 262 ? -18.831 -24.101 -9.905 1.00 85.94 262 SER A CA 1
ATOM 2105 C C . SER A 1 262 ? -17.665 -23.388 -9.220 1.00 85.94 262 SER A C 1
ATOM 2107 O O . SER A 1 262 ? -17.400 -23.608 -8.038 1.00 85.94 262 SER A O 1
ATOM 2109 N N . SER A 1 263 ? -16.998 -22.479 -9.932 1.00 84.94 263 SER A N 1
ATOM 2110 C CA . SER A 1 263 ? -16.113 -21.497 -9.293 1.00 84.94 263 SER A CA 1
ATOM 2111 C C . SER A 1 263 ? -16.926 -20.561 -8.396 1.00 84.94 263 SER A C 1
ATOM 2113 O O . SER A 1 263 ? -18.059 -20.212 -8.730 1.00 84.94 263 SER A O 1
ATOM 2115 N N . GLY A 1 264 ? -16.366 -20.157 -7.259 1.00 79.56 264 GLY A N 1
ATOM 2116 C CA . GLY A 1 264 ? -17.093 -19.379 -6.256 1.00 79.56 264 GLY A CA 1
ATOM 2117 C C . GLY A 1 264 ? -16.354 -19.281 -4.926 1.00 79.56 264 GLY A C 1
ATOM 2118 O O . GLY A 1 264 ? -15.212 -19.720 -4.809 1.00 79.56 264 GLY A O 1
ATOM 2119 N N . ILE A 1 265 ? -17.011 -18.696 -3.925 1.00 77.62 265 ILE A N 1
ATOM 2120 C CA . ILE A 1 265 ? -16.460 -18.532 -2.575 1.00 77.62 265 ILE A CA 1
ATOM 2121 C C . ILE A 1 265 ? -16.858 -19.735 -1.713 1.00 77.62 265 ILE A C 1
ATOM 2123 O O . ILE A 1 265 ? -18.042 -20.046 -1.605 1.00 77.62 265 ILE A O 1
ATOM 2127 N N . TYR A 1 266 ? -15.878 -20.378 -1.076 1.00 81.69 266 TYR A N 1
ATOM 2128 C CA . TYR A 1 266 ? -16.065 -21.560 -0.230 1.00 81.69 266 TYR A CA 1
ATOM 2129 C C . TYR A 1 266 ? -15.323 -21.414 1.103 1.00 81.69 266 TYR A C 1
ATOM 2131 O O . TYR A 1 266 ? -14.242 -20.821 1.127 1.00 81.69 266 TYR A O 1
ATOM 2139 N N . PRO A 1 267 ? -15.868 -21.942 2.213 1.00 83.00 267 PRO A N 1
ATOM 2140 C CA . PRO A 1 267 ? -15.143 -22.036 3.471 1.00 83.00 267 PRO A CA 1
ATOM 2141 C C . PRO A 1 267 ? -14.116 -23.174 3.406 1.00 83.00 267 PRO A C 1
ATOM 2143 O O . PRO A 1 267 ? -14.448 -24.289 3.003 1.00 83.00 267 PRO A O 1
ATOM 2146 N N . VAL A 1 268 ? -12.887 -22.900 3.835 1.00 83.69 268 VAL A N 1
ATOM 2147 C CA . VAL A 1 268 ? -11.794 -23.873 3.969 1.00 83.69 268 VAL A CA 1
ATOM 2148 C C . VAL A 1 268 ? -11.163 -23.789 5.359 1.00 83.69 268 VAL A C 1
ATOM 2150 O O . VAL A 1 268 ? -11.292 -22.776 6.050 1.00 83.69 268 VAL A O 1
ATOM 2153 N N . LYS A 1 269 ? -10.480 -24.855 5.780 1.00 85.62 269 LYS A N 1
ATOM 2154 C CA . LYS A 1 269 ? -9.819 -24.940 7.091 1.00 85.62 269 LYS A CA 1
ATOM 2155 C C . LYS A 1 269 ? -8.489 -25.705 7.009 1.00 85.62 269 LYS A C 1
ATOM 2157 O O . LYS A 1 269 ? -8.411 -26.870 7.406 1.00 85.62 269 LYS A O 1
ATOM 2162 N N . PRO A 1 270 ? -7.422 -25.080 6.491 1.00 84.69 270 PRO A N 1
ATOM 2163 C CA . PRO A 1 270 ? -6.100 -25.692 6.475 1.00 84.69 270 PRO A CA 1
ATOM 2164 C C . PRO A 1 270 ? -5.541 -25.885 7.898 1.00 84.69 270 PRO A C 1
ATOM 2166 O O . PRO A 1 270 ? -5.463 -24.941 8.674 1.00 84.69 270 PRO A O 1
ATOM 2169 N N . ASN A 1 271 ? -5.107 -27.109 8.223 1.00 72.44 271 ASN A N 1
ATOM 2170 C C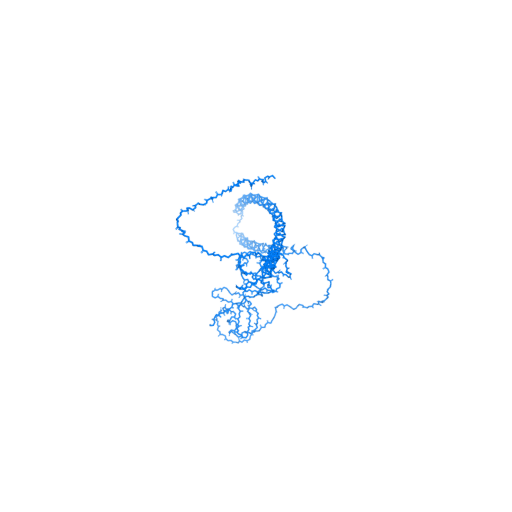A . ASN A 1 271 ? -4.270 -27.476 9.381 1.00 72.44 271 ASN A CA 1
ATOM 2171 C C . ASN A 1 271 ? -4.483 -26.661 10.678 1.00 72.44 271 ASN A C 1
ATOM 2173 O O . ASN A 1 271 ? -3.713 -25.755 10.985 1.00 72.44 271 ASN A O 1
ATOM 2177 N N . GLN A 1 272 ? -5.478 -27.048 11.483 1.00 67.25 272 GLN A N 1
ATOM 2178 C CA . GLN A 1 272 ? -5.795 -26.453 12.798 1.00 67.25 272 GLN A CA 1
ATOM 2179 C C . GLN A 1 272 ? -6.160 -24.952 12.800 1.00 67.25 272 GLN A C 1
ATOM 2181 O O . GLN A 1 272 ? -6.408 -24.412 13.877 1.00 67.25 272 GLN A O 1
ATOM 2186 N N . SER A 1 273 ? -6.269 -24.284 11.645 1.00 77.69 273 SER A N 1
ATOM 2187 C CA . SER A 1 273 ? -6.772 -22.909 11.584 1.00 77.69 273 SER A CA 1
ATOM 2188 C C . SER A 1 273 ? -8.249 -22.811 11.986 1.00 77.69 273 SER A C 1
ATOM 2190 O O . SER A 1 273 ? -9.002 -23.794 11.969 1.00 77.69 273 SER A O 1
ATOM 2192 N N . GLU A 1 274 ? -8.698 -21.589 12.274 1.00 70.25 274 GLU A N 1
ATOM 2193 C CA . GLU A 1 274 ? -10.123 -21.269 12.197 1.00 70.25 274 GLU A CA 1
ATOM 2194 C C . GLU A 1 274 ? -10.591 -21.340 10.726 1.00 70.25 274 GLU A C 1
ATOM 2196 O O . GLU A 1 274 ? -9.788 -21.075 9.822 1.00 70.25 274 GLU A O 1
ATOM 2201 N N . PRO A 1 275 ? -11.849 -21.732 10.443 1.00 79.62 275 PRO A N 1
ATOM 2202 C CA . PRO A 1 275 ? -12.367 -21.757 9.078 1.00 79.62 275 PRO A CA 1
ATOM 2203 C C . PRO A 1 275 ? -12.468 -20.345 8.492 1.00 79.62 275 PRO A C 1
ATOM 2205 O O . PRO A 1 275 ? -13.048 -19.452 9.110 1.00 79.62 275 PRO A O 1
ATOM 2208 N N . PHE A 1 276 ? -11.972 -20.155 7.272 1.00 76.38 276 PHE A N 1
ATOM 2209 C CA . PHE A 1 276 ? -12.072 -18.889 6.545 1.00 76.38 276 PHE A CA 1
ATOM 2210 C C . PHE A 1 276 ? -12.504 -19.113 5.098 1.00 76.38 276 PHE A C 1
ATOM 2212 O O . PHE A 1 276 ? -12.407 -20.210 4.555 1.00 76.38 276 PHE A O 1
ATOM 2219 N N . TYR A 1 277 ? -13.026 -18.067 4.465 1.00 79.06 277 TYR A N 1
ATOM 2220 C CA . TYR A 1 277 ? -13.520 -18.146 3.095 1.00 79.06 277 TYR A CA 1
ATOM 2221 C C . TYR A 1 277 ? -12.410 -17.850 2.084 1.00 79.06 277 TYR A C 1
ATOM 2223 O O . TYR A 1 277 ? -11.622 -16.926 2.274 1.00 79.06 277 TYR A O 1
ATOM 2231 N N . VAL A 1 278 ? -12.392 -18.595 0.980 1.00 79.94 278 VAL A N 1
ATOM 2232 C CA . VAL A 1 278 ? -11.499 -18.397 -0.173 1.00 79.94 278 VAL A CA 1
ATOM 2233 C C . VAL A 1 278 ? -12.291 -18.482 -1.471 1.00 79.94 278 VAL A C 1
ATOM 2235 O O . VAL A 1 278 ? -13.342 -19.120 -1.521 1.00 79.94 278 VAL A O 1
ATOM 2238 N N . TYR A 1 279 ? -11.786 -17.877 -2.545 1.00 80.50 279 TYR A N 1
ATOM 2239 C CA . TYR A 1 279 ? -12.328 -18.121 -3.880 1.00 80.50 279 TYR A CA 1
ATOM 2240 C C . TYR A 1 279 ? -11.666 -19.361 -4.492 1.00 80.50 279 TYR A C 1
ATOM 2242 O O . TYR A 1 279 ? -10.451 -19.397 -4.707 1.00 80.50 279 TYR A O 1
ATOM 2250 N N . CYS A 1 280 ? -12.473 -20.374 -4.798 1.00 84.44 280 CYS A N 1
ATOM 2251 C CA . CYS A 1 280 ? -12.044 -21.547 -5.544 1.00 84.44 280 CYS A CA 1
ATOM 2252 C C . CYS A 1 280 ? -12.333 -21.356 -7.028 1.00 84.44 280 CYS A C 1
ATOM 2254 O O . CYS A 1 280 ? -13.482 -21.169 -7.434 1.00 84.44 280 CYS A O 1
ATOM 2256 N N . GLU A 1 281 ? -11.290 -21.466 -7.843 1.00 87.81 281 GLU A N 1
ATOM 2257 C CA . GLU A 1 281 ? -11.429 -21.632 -9.282 1.00 87.81 281 GLU A CA 1
ATOM 2258 C C . GLU A 1 281 ? -11.524 -23.129 -9.582 1.00 87.81 281 GLU A C 1
ATOM 2260 O O . GLU A 1 281 ? -10.561 -23.874 -9.388 1.00 87.81 281 GLU A O 1
ATOM 2265 N N . ILE A 1 282 ? -12.707 -23.571 -10.006 1.00 88.12 282 ILE A N 1
ATOM 2266 C CA . ILE A 1 282 ? -12.990 -24.968 -10.320 1.00 88.12 282 ILE A CA 1
ATOM 2267 C C . ILE A 1 282 ? -12.944 -25.156 -11.837 1.00 88.12 282 ILE A C 1
ATOM 2269 O O . ILE A 1 282 ? -13.756 -24.589 -12.567 1.00 88.12 282 ILE A O 1
ATOM 2273 N N . THR A 1 283 ? -12.005 -25.972 -12.313 1.00 88.38 283 THR A N 1
ATOM 2274 C CA . THR A 1 283 ? -11.908 -26.391 -13.718 1.00 88.38 283 THR A CA 1
ATOM 2275 C C . THR A 1 283 ? -12.165 -27.901 -13.836 1.00 88.38 283 THR A C 1
ATOM 2277 O O . THR A 1 283 ? -12.198 -28.602 -12.822 1.00 88.38 283 THR A O 1
ATOM 2280 N N . PRO A 1 284 ? -12.342 -28.454 -15.053 1.00 85.38 284 PRO A N 1
ATOM 2281 C CA . PRO A 1 284 ? -12.423 -29.904 -15.245 1.00 85.38 284 PRO A CA 1
ATOM 2282 C C . PRO A 1 284 ? -11.195 -30.666 -14.719 1.00 85.38 284 PRO A C 1
ATOM 2284 O O . PRO A 1 284 ? -11.326 -31.825 -14.332 1.00 85.38 284 PRO A O 1
ATOM 2287 N N . ASP A 1 285 ? -10.034 -30.003 -14.672 1.00 83.31 285 ASP A N 1
ATOM 2288 C CA . ASP A 1 285 ? -8.750 -30.568 -14.244 1.00 83.31 285 ASP A CA 1
ATOM 2289 C C . ASP A 1 285 ? -8.550 -30.542 -12.716 1.00 83.31 285 ASP A C 1
ATOM 2291 O O . ASP A 1 285 ? -7.640 -31.194 -12.200 1.00 83.31 285 ASP A O 1
ATOM 2295 N N . GLY A 1 286 ? -9.370 -29.783 -11.979 1.00 87.75 286 GLY A N 1
ATOM 2296 C CA . GLY A 1 286 ? -9.307 -29.693 -10.522 1.00 87.75 286 GLY A CA 1
ATOM 2297 C C . GLY A 1 286 ? -9.784 -28.360 -9.946 1.00 87.75 286 GLY A C 1
ATOM 2298 O O . GLY A 1 286 ? -10.043 -27.392 -10.658 1.00 87.75 286 GLY A O 1
ATOM 2299 N N . GLY A 1 287 ? -9.858 -28.299 -8.617 1.00 89.19 287 GLY A N 1
ATOM 2300 C CA . GLY A 1 287 ? -10.060 -27.051 -7.883 1.00 89.19 287 GLY A CA 1
ATOM 2301 C C . GLY A 1 287 ? -8.733 -26.421 -7.468 1.00 89.19 287 GLY A C 1
ATOM 2302 O O . GLY A 1 287 ? -7.875 -27.094 -6.898 1.00 89.19 287 GLY A O 1
ATOM 2303 N N . SER A 1 288 ? -8.570 -25.129 -7.752 1.00 90.94 288 SER A N 1
ATOM 2304 C CA . SER A 1 288 ? -7.400 -24.337 -7.363 1.00 90.94 288 SER A CA 1
ATOM 2305 C C . SER A 1 288 ? -7.808 -23.204 -6.424 1.00 90.94 288 SER A C 1
ATOM 2307 O O . SER A 1 288 ? -8.772 -22.485 -6.690 1.00 90.94 288 SER A O 1
ATOM 2309 N N . THR A 1 289 ? -7.061 -23.021 -5.336 1.00 87.50 289 THR A N 1
ATOM 2310 C CA . THR A 1 289 ? -7.286 -21.929 -4.381 1.00 87.50 289 THR A CA 1
ATOM 2311 C C . THR A 1 289 ? -6.692 -20.647 -4.947 1.00 87.50 289 THR A C 1
ATOM 2313 O O . THR A 1 289 ? -5.488 -20.591 -5.214 1.00 87.50 289 THR A O 1
ATOM 2316 N N . VAL A 1 290 ? -7.513 -19.614 -5.150 1.00 82.69 290 VAL A N 1
ATOM 2317 C CA . VAL A 1 290 ? -7.029 -18.292 -5.565 1.00 82.69 290 VAL A CA 1
ATOM 2318 C C . VAL A 1 290 ? -6.470 -17.572 -4.340 1.00 82.69 290 VAL A C 1
ATOM 2320 O O . VAL A 1 290 ? -7.192 -17.330 -3.378 1.00 82.69 290 VAL A O 1
ATOM 2323 N N . ILE A 1 291 ? -5.183 -17.223 -4.393 1.00 77.50 291 ILE A N 1
ATOM 2324 C CA . ILE A 1 291 ? -4.488 -16.449 -3.347 1.00 77.50 291 ILE A CA 1
ATOM 2325 C C . ILE A 1 291 ? -4.137 -15.027 -3.808 1.00 77.50 291 ILE A C 1
ATOM 2327 O O . ILE A 1 291 ? -3.913 -14.141 -2.989 1.00 77.50 291 ILE A O 1
ATOM 2331 N N . GLN A 1 292 ? -4.116 -14.796 -5.126 1.00 78.19 292 GLN A N 1
ATOM 2332 C CA . GLN A 1 292 ? -3.857 -13.496 -5.740 1.00 78.19 292 GLN A CA 1
ATOM 2333 C C . GLN A 1 292 ? -4.753 -13.299 -6.952 1.00 78.19 292 GLN A C 1
ATOM 2335 O O . GLN A 1 292 ? -4.817 -14.194 -7.797 1.00 78.19 292 GLN A O 1
ATOM 2340 N N . ARG A 1 293 ? -5.384 -12.129 -7.087 1.00 72.75 293 ARG A N 1
ATOM 2341 C CA . ARG A 1 293 ? -6.095 -11.737 -8.312 1.00 72.75 293 ARG A CA 1
ATOM 2342 C C . ARG A 1 293 ? -6.244 -10.214 -8.426 1.00 72.75 293 ARG A C 1
ATOM 2344 O O . ARG A 1 293 ? -6.652 -9.549 -7.476 1.00 72.75 293 ARG A O 1
ATOM 2351 N N . ARG A 1 294 ? -5.932 -9.682 -9.613 1.00 73.94 294 ARG A N 1
ATOM 2352 C CA . ARG A 1 294 ? -6.025 -8.271 -10.037 1.00 73.94 294 ARG A CA 1
ATOM 2353 C C . ARG A 1 294 ? -6.588 -8.232 -11.456 1.00 73.94 294 ARG A C 1
ATOM 2355 O O . ARG A 1 294 ? -5.982 -8.833 -12.342 1.00 73.94 294 ARG A O 1
ATOM 2362 N N . GLU A 1 295 ? -7.687 -7.518 -11.700 1.00 63.81 295 GLU A N 1
ATOM 2363 C CA . GLU A 1 295 ? -8.313 -7.466 -13.041 1.00 63.81 295 GLU A CA 1
ATOM 2364 C C . GLU A 1 295 ? -8.756 -6.067 -13.499 1.00 63.81 295 GLU A C 1
ATOM 2366 O O . GLU A 1 295 ? -8.765 -5.798 -14.697 1.00 63.81 295 GLU A O 1
ATOM 2371 N N . ASP A 1 296 ? -9.075 -5.168 -12.570 1.00 63.66 296 ASP A N 1
ATOM 2372 C CA . ASP A 1 296 ? -9.702 -3.865 -12.839 1.00 63.66 296 ASP A CA 1
ATOM 2373 C C . ASP A 1 296 ? -9.008 -2.675 -12.144 1.00 63.66 296 ASP A C 1
ATOM 2375 O O . ASP A 1 296 ? -9.152 -1.536 -12.583 1.00 63.66 296 ASP A O 1
ATOM 2379 N N . GLY A 1 297 ? -8.241 -2.934 -11.079 1.00 61.94 297 GLY A N 1
ATOM 2380 C CA . GLY A 1 297 ? -7.644 -1.903 -10.229 1.00 61.94 297 GLY A CA 1
ATOM 2381 C C . GLY A 1 297 ? -8.585 -1.338 -9.158 1.00 61.94 297 GLY A C 1
ATOM 2382 O O . GLY A 1 297 ? -8.252 -0.307 -8.583 1.00 61.94 297 GLY A O 1
ATOM 2383 N N . SER A 1 298 ? -9.720 -1.991 -8.872 1.00 57.44 298 SER A N 1
ATOM 2384 C CA . SER A 1 298 ? -10.715 -1.535 -7.881 1.00 57.44 298 SER A CA 1
ATOM 2385 C C . SER A 1 298 ? -10.237 -1.578 -6.426 1.00 57.44 298 SER A C 1
ATOM 2387 O O . SER A 1 298 ? -10.821 -0.931 -5.560 1.00 57.44 298 SER A O 1
ATOM 2389 N N . VAL A 1 299 ? -9.172 -2.333 -6.150 1.00 63.72 299 VAL A N 1
ATOM 2390 C CA . VAL A 1 299 ? -8.542 -2.447 -4.833 1.00 63.72 299 VAL A CA 1
ATOM 2391 C C . VAL A 1 299 ? -7.123 -1.893 -4.917 1.00 63.72 299 VAL A C 1
ATOM 2393 O O . VAL A 1 299 ? -6.324 -2.326 -5.756 1.00 63.72 299 VAL A O 1
ATOM 2396 N N . ASP A 1 300 ? -6.800 -0.953 -4.029 1.00 66.12 300 ASP A N 1
ATOM 2397 C CA . ASP A 1 300 ? -5.437 -0.454 -3.867 1.00 66.12 300 ASP A CA 1
ATOM 2398 C C . ASP A 1 300 ? -4.587 -1.423 -3.037 1.00 66.12 300 ASP A C 1
ATOM 2400 O O . ASP A 1 300 ? -5.025 -1.940 -2.010 1.00 66.12 300 ASP A O 1
ATOM 2404 N N . PHE A 1 301 ? -3.364 -1.658 -3.503 1.00 68.62 301 PHE A N 1
ATOM 2405 C CA . PHE A 1 301 ? -2.413 -2.616 -2.944 1.00 68.62 301 PHE A CA 1
ATOM 2406 C C . PHE A 1 301 ? -1.247 -1.927 -2.214 1.00 68.62 301 PHE A C 1
ATOM 2408 O O . PHE A 1 301 ? -0.418 -2.617 -1.623 1.00 68.62 301 PHE A O 1
ATOM 2415 N N . ASP A 1 302 ? -1.174 -0.592 -2.209 1.00 67.38 302 ASP A N 1
ATOM 2416 C CA . ASP A 1 302 ? -0.228 0.149 -1.367 1.00 67.38 302 ASP A CA 1
ATOM 2417 C C . ASP A 1 302 ? -0.808 0.274 0.059 1.00 67.38 302 ASP A C 1
ATOM 2419 O O . ASP A 1 302 ? -1.537 1.205 0.392 1.00 67.38 302 ASP A O 1
ATOM 2423 N N . GLN A 1 303 ? -0.602 -0.762 0.879 1.00 69.12 303 GLN A N 1
ATOM 2424 C CA . GLN A 1 303 ? -1.273 -0.949 2.175 1.00 69.12 303 GLN A CA 1
ATOM 2425 C C . GLN A 1 303 ? -0.275 -1.246 3.306 1.00 69.12 303 GLN A C 1
ATOM 2427 O O . GLN A 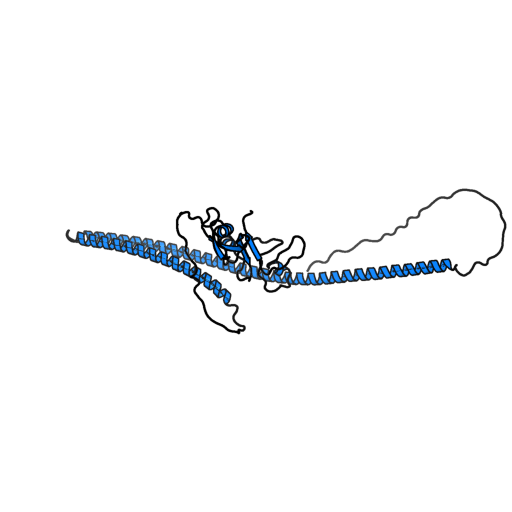1 303 ? 0.839 -1.714 3.072 1.00 69.12 303 GLN A O 1
ATOM 2432 N N . SER A 1 304 ? -0.688 -1.003 4.554 1.00 67.50 304 SER A N 1
ATOM 2433 C CA . SER A 1 304 ? 0.123 -1.272 5.749 1.00 67.50 304 SER A CA 1
ATOM 2434 C C . SER A 1 304 ? 0.347 -2.770 5.997 1.00 67.50 304 SER A C 1
ATOM 2436 O O . SER A 1 304 ? -0.495 -3.599 5.648 1.00 67.50 304 SER A O 1
ATOM 2438 N N . TRP A 1 305 ? 1.455 -3.107 6.674 1.00 66.44 305 TRP A N 1
ATOM 2439 C CA . TRP A 1 305 ? 1.792 -4.487 7.059 1.00 66.44 305 TRP A CA 1
ATOM 2440 C C . TRP A 1 305 ? 0.636 -5.215 7.762 1.00 66.44 305 TRP A C 1
ATOM 2442 O O . TRP A 1 305 ? 0.319 -6.341 7.407 1.00 66.44 305 TRP A O 1
ATOM 2452 N N . GLU A 1 306 ? -0.048 -4.550 8.694 1.00 67.75 306 GLU A N 1
ATOM 2453 C CA . GLU A 1 306 ? -1.180 -5.122 9.435 1.00 67.75 306 GLU A CA 1
ATOM 2454 C C . GLU A 1 306 ? -2.310 -5.594 8.507 1.00 67.75 306 GLU A C 1
ATOM 2456 O O . GLU A 1 306 ? -2.842 -6.690 8.682 1.00 67.75 306 GLU A O 1
ATOM 2461 N N . LYS A 1 307 ? -2.639 -4.825 7.458 1.00 65.00 307 LYS A N 1
ATOM 2462 C CA . LYS A 1 307 ? -3.596 -5.289 6.446 1.00 65.00 307 LYS A CA 1
ATOM 2463 C C . LYS A 1 307 ? -3.036 -6.452 5.629 1.00 65.00 307 LYS A C 1
ATOM 2465 O O . LYS A 1 307 ? -3.816 -7.306 5.237 1.00 65.00 307 LYS A O 1
ATOM 2470 N N . TYR A 1 308 ? -1.727 -6.500 5.382 1.00 64.94 308 TYR A N 1
ATOM 2471 C CA . TYR A 1 308 ? -1.047 -7.595 4.671 1.00 64.94 308 TYR A CA 1
ATOM 2472 C C . TYR A 1 308 ? -0.883 -8.888 5.497 1.00 64.94 308 TYR A C 1
ATOM 2474 O O . TYR A 1 308 ? -0.627 -9.946 4.920 1.00 64.94 308 TYR A O 1
ATOM 2482 N N . GLU A 1 309 ? -1.048 -8.813 6.817 1.00 62.91 309 GLU A N 1
ATOM 2483 C CA . GLU A 1 309 ? -1.125 -9.958 7.727 1.00 62.91 309 GLU A CA 1
ATOM 2484 C C . GLU A 1 309 ? -2.552 -10.537 7.774 1.00 62.91 309 GLU A C 1
ATOM 2486 O O . GLU A 1 309 ? -2.727 -11.751 7.728 1.00 62.91 309 GLU A O 1
ATOM 2491 N N . HIS A 1 310 ? -3.577 -9.673 7.768 1.00 65.31 310 HIS A N 1
ATOM 2492 C CA . HIS A 1 310 ? -4.980 -10.068 7.971 1.00 65.31 310 HIS A CA 1
ATOM 2493 C C . HIS A 1 310 ? -5.821 -10.289 6.700 1.00 65.31 310 HIS A C 1
ATOM 2495 O O . HIS A 1 310 ? -6.886 -10.897 6.789 1.00 65.31 310 HIS A O 1
ATOM 2501 N N . GLY A 1 311 ? -5.410 -9.792 5.530 1.00 64.88 311 GLY A N 1
ATOM 2502 C CA . GLY A 1 311 ? -6.265 -9.802 4.331 1.00 64.88 311 GLY A CA 1
ATOM 2503 C C . GLY A 1 311 ? -6.864 -8.423 4.003 1.00 64.88 311 GLY A C 1
ATOM 2504 O O . GLY A 1 311 ? -7.372 -7.723 4.876 1.00 64.88 311 GLY A O 1
ATOM 2505 N N . PHE A 1 312 ? -6.857 -8.031 2.726 1.00 65.62 312 PHE A N 1
ATOM 2506 C CA . PHE A 1 312 ? -7.602 -6.884 2.190 1.00 65.62 312 PHE A CA 1
ATOM 2507 C C . PHE A 1 312 ? -8.125 -7.191 0.782 1.00 65.62 312 PHE A C 1
ATOM 2509 O O . PHE A 1 312 ? -7.575 -8.024 0.066 1.00 65.62 312 PHE A O 1
ATOM 2516 N N . GLY A 1 313 ? -9.177 -6.477 0.375 1.00 64.50 313 GLY A N 1
ATOM 2517 C CA . GLY A 1 313 ? -9.891 -6.707 -0.882 1.00 64.50 313 GLY A CA 1
ATOM 2518 C C . GLY A 1 313 ? -11.192 -7.487 -0.682 1.00 64.50 313 GLY A C 1
ATOM 2519 O O . GLY A 1 313 ? -11.631 -7.726 0.442 1.00 64.50 313 GLY A O 1
ATOM 2520 N N . LYS A 1 314 ? -11.836 -7.855 -1.791 1.00 58.69 314 LYS A N 1
ATOM 2521 C CA . LYS A 1 314 ? -12.909 -8.863 -1.798 1.00 58.69 314 LYS A CA 1
ATOM 2522 C C . LYS A 1 314 ? -12.251 -10.212 -2.068 1.00 58.69 314 LYS A C 1
ATOM 2524 O O . LYS A 1 314 ? -11.244 -10.235 -2.753 1.00 58.69 314 LYS A O 1
ATOM 2529 N N . LEU A 1 315 ? -12.839 -11.329 -1.642 1.00 52.66 315 LEU A N 1
ATOM 2530 C CA . LEU A 1 315 ? -12.264 -12.676 -1.856 1.00 52.66 315 LEU A CA 1
ATOM 2531 C C . LEU A 1 315 ? -12.037 -13.048 -3.336 1.00 52.66 315 LEU A C 1
ATOM 2533 O O . LEU A 1 315 ? -11.332 -13.998 -3.650 1.00 52.66 315 LEU A O 1
ATOM 2537 N N . GLU A 1 316 ? -12.601 -12.265 -4.250 1.00 39.91 316 GLU A N 1
ATOM 2538 C CA . GLU A 1 316 ? -12.349 -12.293 -5.688 1.00 39.91 316 GLU A CA 1
ATOM 2539 C C . GLU A 1 316 ? -10.981 -11.676 -6.096 1.00 39.91 316 GLU A C 1
ATOM 2541 O O . GLU A 1 316 ? -10.665 -11.691 -7.286 1.00 39.91 316 GLU A O 1
ATOM 2546 N N . SER A 1 317 ? -10.183 -11.147 -5.149 1.00 39.50 317 SER A N 1
ATOM 2547 C CA . SER A 1 317 ? -8.855 -10.505 -5.290 1.00 39.50 317 SER A CA 1
ATOM 2548 C C . SER A 1 317 ? -7.897 -10.797 -4.095 1.00 39.50 317 SER A C 1
ATOM 2550 O O . SER A 1 317 ? -8.357 -11.121 -3.008 1.00 39.50 317 SER A O 1
ATOM 2552 N N . GLY A 1 318 ? -6.559 -10.730 -4.286 1.00 36.97 318 GLY A N 1
ATOM 2553 C CA . GLY A 1 318 ? -5.500 -11.103 -3.286 1.00 36.97 318 GLY A CA 1
ATOM 2554 C C . GLY A 1 318 ? -4.044 -10.735 -3.720 1.00 36.97 318 GLY A C 1
ATOM 2555 O O . GLY A 1 318 ? -3.950 -10.097 -4.762 1.00 36.97 318 GLY A O 1
ATOM 2556 N N . TRP A 1 319 ? -2.931 -11.159 -3.050 1.00 38.53 319 TRP A N 1
ATOM 2557 C CA . TRP A 1 319 ? -1.503 -10.637 -3.170 1.00 38.53 319 TRP A CA 1
ATOM 2558 C C . TRP A 1 319 ? -0.301 -11.663 -3.190 1.00 38.53 319 TRP A C 1
ATOM 2560 O O . TRP A 1 319 ? -0.503 -12.778 -3.647 1.00 38.53 319 TRP A O 1
ATOM 2570 N N . TRP A 1 320 ? 1.009 -11.402 -2.899 1.00 47.75 320 TRP A N 1
ATOM 2571 C CA . TRP A 1 320 ? 1.757 -10.845 -1.708 1.00 47.75 320 TRP A CA 1
ATOM 2572 C C . TRP A 1 320 ? 3.003 -9.965 -2.070 1.00 47.75 320 TRP A C 1
ATOM 2574 O O . TRP A 1 320 ? 3.298 -9.792 -3.249 1.00 47.75 320 TRP A O 1
ATOM 2584 N N . PHE A 1 321 ? 3.720 -9.428 -1.059 1.00 29.84 321 PHE A N 1
ATOM 2585 C CA . PHE A 1 321 ? 4.946 -8.566 -1.083 1.00 29.84 321 PHE A CA 1
ATOM 2586 C C . PHE A 1 321 ? 6.160 -9.104 -1.904 1.00 29.84 321 PHE A C 1
ATOM 2588 O O . PHE A 1 321 ? 6.186 -10.280 -2.243 1.00 29.84 321 PHE A O 1
ATOM 2595 N N . ASP A 1 322 ? 7.208 -8.349 -2.301 1.00 32.50 322 ASP A N 1
ATOM 2596 C CA . ASP A 1 322 ? 8.004 -7.299 -1.611 1.00 32.50 322 ASP A CA 1
ATOM 2597 C C . ASP A 1 322 ? 8.715 -6.320 -2.600 1.00 32.50 322 ASP A C 1
ATOM 2599 O O . ASP A 1 322 ? 8.798 -6.553 -3.810 1.00 32.50 322 ASP A O 1
ATOM 2603 N N . ALA A 1 323 ? 9.240 -5.198 -2.098 1.00 36.94 323 ALA A N 1
ATOM 2604 C CA . ALA A 1 323 ? 9.686 -4.028 -2.850 1.00 36.94 323 ALA A CA 1
ATOM 2605 C C . ALA A 1 323 ? 11.167 -4.029 -3.306 1.00 36.94 323 ALA A C 1
ATOM 2607 O O . ALA A 1 323 ? 11.876 -3.060 -3.044 1.00 36.94 323 ALA A O 1
ATOM 2608 N N . CYS A 1 324 ? 11.624 -5.039 -4.066 1.00 43.56 324 CYS A N 1
ATOM 2609 C CA . CYS A 1 324 ? 12.755 -4.922 -5.024 1.00 43.56 324 CYS A CA 1
ATOM 2610 C C . CYS A 1 324 ? 12.921 -6.180 -5.913 1.00 43.56 324 CYS A C 1
ATOM 2612 O O . CYS A 1 324 ? 13.891 -6.924 -5.793 1.00 43.56 324 CYS A O 1
ATOM 2614 N N . GLY A 1 325 ? 11.985 -6.415 -6.841 1.00 45.34 325 GLY A N 1
ATOM 2615 C CA . GLY A 1 325 ? 12.023 -7.550 -7.777 1.00 45.34 325 GLY A CA 1
ATOM 2616 C C . GLY A 1 325 ? 12.115 -7.157 -9.256 1.00 45.34 325 GLY A C 1
ATOM 2617 O O . GLY A 1 325 ? 11.716 -6.064 -9.659 1.00 45.34 325 GLY A O 1
ATOM 2618 N N . ASP A 1 326 ? 12.594 -8.087 -10.091 1.00 51.41 326 ASP A N 1
ATOM 2619 C CA . ASP A 1 326 ? 12.540 -7.990 -11.562 1.00 51.41 326 ASP A CA 1
ATOM 2620 C C . ASP A 1 326 ? 11.103 -8.095 -12.119 1.00 51.41 326 ASP A C 1
ATOM 2622 O O . ASP A 1 326 ? 10.851 -7.751 -13.276 1.00 51.41 326 ASP A O 1
ATOM 2626 N N . THR A 1 327 ? 10.152 -8.546 -11.301 1.00 53.41 327 THR A N 1
ATOM 2627 C CA . THR A 1 327 ? 8.712 -8.627 -11.572 1.00 53.41 327 THR A CA 1
ATOM 2628 C C . THR A 1 327 ? 7.951 -7.861 -10.486 1.00 53.41 327 THR A C 1
ATOM 2630 O O . THR A 1 327 ? 8.372 -7.817 -9.334 1.00 53.41 327 THR A O 1
ATOM 2633 N N . ASN A 1 328 ? 6.821 -7.248 -10.839 1.00 62.62 328 ASN A N 1
ATOM 2634 C CA . ASN A 1 328 ? 5.920 -6.610 -9.881 1.00 62.62 328 ASN A CA 1
ATOM 2635 C C . ASN A 1 328 ? 4.469 -6.856 -10.310 1.00 62.62 328 ASN A C 1
ATOM 2637 O O . ASN A 1 328 ? 3.929 -6.134 -11.146 1.00 62.62 328 ASN A O 1
ATOM 2641 N N . LEU A 1 329 ? 3.832 -7.887 -9.753 1.00 64.56 329 LEU A N 1
ATOM 2642 C CA . LEU A 1 329 ? 2.451 -8.249 -10.095 1.00 64.56 329 LEU A CA 1
ATOM 2643 C C . LEU A 1 329 ? 1.391 -7.410 -9.350 1.00 64.56 329 LEU A C 1
ATOM 2645 O O . LEU A 1 329 ? 0.213 -7.477 -9.707 1.00 64.56 329 LEU A O 1
ATOM 2649 N N . ASN A 1 330 ? 1.819 -6.581 -8.388 1.00 59.44 330 ASN A N 1
ATOM 2650 C CA . ASN A 1 330 ? 0.952 -5.815 -7.483 1.00 59.44 330 ASN A CA 1
ATOM 2651 C C . ASN A 1 330 ? 1.031 -4.294 -7.697 1.00 59.44 330 ASN A C 1
ATOM 2653 O O . ASN A 1 330 ? 0.178 -3.561 -7.201 1.00 59.44 330 ASN A O 1
ATOM 2657 N N . GLY A 1 331 ? 2.031 -3.802 -8.437 1.00 53.47 331 GLY A N 1
ATOM 2658 C CA . GLY A 1 331 ? 2.259 -2.372 -8.653 1.00 53.47 331 GLY A CA 1
ATOM 2659 C C . GLY A 1 331 ? 1.036 -1.655 -9.231 1.00 53.47 331 GLY A C 1
ATOM 2660 O O . GLY A 1 331 ? 0.242 -2.257 -9.949 1.00 53.47 331 GLY A O 1
ATOM 2661 N N . ARG A 1 332 ? 0.881 -0.366 -8.917 1.00 60.25 332 ARG A N 1
ATOM 2662 C CA . ARG A 1 332 ? -0.253 0.511 -9.257 1.00 60.25 332 ARG A CA 1
ATOM 2663 C C . ARG A 1 332 ? -0.897 0.189 -10.610 1.00 60.25 332 ARG A C 1
ATOM 2665 O O . ARG A 1 332 ? -0.240 0.218 -11.654 1.00 60.25 332 ARG A O 1
ATOM 2672 N N . TYR A 1 333 ? -2.202 -0.071 -10.596 1.00 59.44 333 TYR A N 1
ATOM 2673 C CA . TYR A 1 333 ? -2.955 -0.294 -11.824 1.00 59.44 333 TYR A CA 1
ATOM 2674 C C . TYR A 1 333 ? -2.925 0.978 -12.682 1.00 59.44 333 TYR A C 1
ATOM 2676 O O . TYR A 1 333 ? -3.330 2.052 -12.241 1.00 59.44 333 TYR A O 1
ATOM 2684 N N . ALA A 1 334 ? -2.375 0.877 -13.892 1.00 58.28 334 ALA A N 1
ATOM 2685 C CA . ALA A 1 334 ? -2.154 2.015 -14.776 1.00 58.28 334 ALA A CA 1
ATOM 2686 C C . ALA A 1 334 ? -2.956 1.824 -16.065 1.00 58.28 334 ALA A C 1
ATOM 2688 O O . ALA A 1 334 ? -2.494 1.181 -17.009 1.00 58.28 334 ALA A O 1
ATOM 2689 N N . TRP A 1 335 ? -4.153 2.415 -16.104 1.00 48.62 335 TRP A N 1
ATOM 2690 C CA . TRP A 1 335 ? -5.068 2.350 -17.252 1.00 48.62 335 TRP A CA 1
ATOM 2691 C C . TRP A 1 335 ? -4.448 2.911 -18.549 1.00 48.62 335 TRP A C 1
ATOM 2693 O O . TRP A 1 335 ? -4.787 2.479 -19.650 1.00 48.62 335 TRP A O 1
ATOM 2703 N N . MET A 1 336 ? -3.457 3.806 -18.429 1.00 47.53 336 MET A N 1
ATOM 2704 C CA . MET A 1 336 ? -2.626 4.287 -19.536 1.00 47.53 336 MET A CA 1
ATOM 2705 C C . MET A 1 336 ? -1.127 4.062 -19.289 1.00 47.53 336 MET A C 1
ATOM 2707 O O . MET A 1 336 ? -0.620 4.193 -18.175 1.00 47.53 336 MET A O 1
ATOM 2711 N N . ARG A 1 337 ? -0.373 3.796 -20.366 1.00 51.09 337 ARG A N 1
ATOM 2712 C CA . ARG A 1 337 ? 1.097 3.710 -20.327 1.00 51.09 337 ARG A CA 1
ATOM 2713 C C . ARG A 1 337 ? 1.726 5.090 -20.093 1.00 51.09 337 ARG A C 1
ATOM 2715 O O . ARG A 1 337 ? 1.990 5.816 -21.053 1.00 51.09 337 ARG A O 1
ATOM 2722 N N . SER A 1 338 ? 2.093 5.395 -18.847 1.00 51.78 338 SER A N 1
ATOM 2723 C CA . SER A 1 338 ? 2.982 6.523 -18.527 1.00 51.78 338 SER A CA 1
ATOM 2724 C C . SER A 1 338 ? 4.216 6.550 -19.436 1.00 51.78 338 SER A C 1
ATOM 2726 O O . SER A 1 338 ? 4.819 5.511 -19.734 1.00 51.78 338 SER A O 1
ATOM 2728 N N . ARG A 1 339 ? 4.630 7.744 -19.876 1.00 52.31 339 ARG A N 1
ATOM 2729 C CA . ARG A 1 339 ? 5.857 7.925 -20.677 1.00 52.31 339 ARG A CA 1
ATOM 2730 C C . ARG A 1 339 ? 7.133 7.842 -19.824 1.00 52.31 339 ARG A C 1
ATOM 2732 O O . ARG A 1 339 ? 8.153 7.377 -20.327 1.00 52.31 339 ARG A O 1
ATOM 2739 N N . ALA A 1 340 ? 7.061 8.197 -18.539 1.00 55.81 340 ALA A N 1
ATOM 2740 C CA . ALA A 1 340 ? 8.186 8.169 -17.602 1.00 55.81 340 ALA A CA 1
ATOM 2741 C C . ALA A 1 340 ? 8.576 6.742 -17.156 1.00 55.81 340 ALA A C 1
ATOM 2743 O O . ALA A 1 340 ? 7.730 5.937 -16.761 1.00 55.81 340 ALA A O 1
ATOM 2744 N N . ARG A 1 341 ? 9.883 6.435 -17.162 1.00 53.91 341 ARG A N 1
ATOM 2745 C CA . ARG A 1 341 ? 10.427 5.106 -16.805 1.00 53.91 341 ARG A CA 1
ATOM 2746 C C . ARG A 1 341 ? 10.203 4.745 -15.327 1.00 53.91 341 ARG A C 1
ATOM 2748 O O . ARG A 1 341 ? 9.925 3.586 -15.033 1.00 53.91 341 ARG A O 1
ATOM 2755 N N . HIS A 1 342 ? 10.261 5.724 -14.422 1.00 56.69 342 HIS A N 1
ATOM 2756 C CA . HIS A 1 342 ? 10.039 5.528 -12.982 1.00 56.69 342 HIS A CA 1
ATOM 2757 C C . HIS A 1 342 ? 8.587 5.134 -12.674 1.00 56.69 342 HIS A C 1
ATOM 2759 O O . HIS A 1 342 ? 8.351 4.165 -11.960 1.00 56.69 342 HIS A O 1
ATOM 2765 N N . GLN A 1 343 ? 7.611 5.798 -13.302 1.00 54.19 343 GLN A N 1
ATOM 2766 C CA . GLN A 1 343 ? 6.190 5.459 -13.150 1.00 54.19 343 GLN A CA 1
ATOM 2767 C C . GLN A 1 343 ? 5.865 4.051 -13.682 1.00 54.19 343 GLN A C 1
ATOM 2769 O O . GLN A 1 343 ? 5.057 3.348 -13.085 1.00 54.19 343 GLN A O 1
ATOM 2774 N N . ARG A 1 344 ? 6.546 3.579 -14.740 1.00 56.38 344 ARG A N 1
ATOM 2775 C CA . ARG A 1 344 ? 6.391 2.194 -15.237 1.00 56.38 344 ARG A CA 1
ATOM 2776 C C . ARG A 1 344 ? 6.862 1.133 -14.240 1.00 56.38 344 ARG A C 1
ATOM 2778 O O . ARG A 1 344 ? 6.258 0.071 -14.187 1.00 56.38 344 ARG A O 1
ATOM 2785 N N . ARG A 1 345 ? 7.903 1.419 -13.447 1.00 55.34 345 ARG A N 1
ATOM 2786 C CA . ARG A 1 345 ? 8.375 0.530 -12.366 1.00 55.34 345 ARG A CA 1
ATOM 2787 C C . ARG A 1 345 ? 7.434 0.489 -11.157 1.00 55.34 345 ARG A C 1
ATOM 2789 O O . ARG A 1 345 ? 7.508 -0.459 -10.385 1.00 55.34 345 ARG A O 1
ATOM 2796 N N . LYS A 1 346 ? 6.552 1.481 -11.008 1.00 55.62 346 LYS A N 1
ATOM 2797 C CA . LYS A 1 346 ? 5.513 1.495 -9.970 1.00 55.62 346 LYS A CA 1
ATOM 2798 C C . LYS A 1 346 ? 4.238 0.734 -10.369 1.00 55.62 346 LYS A C 1
ATOM 2800 O O . LYS A 1 346 ? 3.394 0.564 -9.504 1.00 55.62 346 LYS A O 1
ATOM 2805 N N . GLY A 1 347 ? 4.076 0.301 -11.627 1.00 57.78 347 GLY A N 1
ATOM 2806 C CA . GLY A 1 347 ? 2.868 -0.392 -12.113 1.00 57.78 347 GLY A CA 1
ATOM 2807 C C . GLY A 1 347 ? 2.977 -1.922 -12.171 1.00 57.78 347 GLY A C 1
ATOM 2808 O O . GLY A 1 347 ? 4.016 -2.473 -11.822 1.00 57.78 347 GLY A O 1
ATOM 2809 N N . ILE A 1 348 ? 1.928 -2.609 -12.644 1.00 69.81 348 ILE A N 1
ATOM 2810 C CA . ILE A 1 348 ? 1.955 -4.071 -12.843 1.00 69.81 348 ILE A CA 1
ATOM 2811 C C . ILE A 1 348 ? 2.871 -4.435 -14.024 1.00 69.81 348 ILE A C 1
ATOM 2813 O O . ILE A 1 348 ? 2.581 -4.064 -15.167 1.00 69.81 348 ILE A O 1
ATOM 2817 N N . TYR A 1 349 ? 3.939 -5.206 -13.799 1.00 68.06 349 TYR A N 1
ATOM 2818 C CA . TYR A 1 349 ? 4.784 -5.736 -14.873 1.00 68.06 349 TYR A CA 1
ATOM 2819 C C . TYR A 1 349 ? 5.406 -7.111 -14.598 1.00 68.06 349 TYR A C 1
ATOM 2821 O O . TYR A 1 349 ? 5.710 -7.486 -13.468 1.00 68.06 349 TYR A O 1
ATOM 2829 N N . TRP A 1 350 ? 5.677 -7.837 -15.683 1.00 72.88 350 TRP A N 1
ATOM 2830 C CA . TRP A 1 350 ? 6.419 -9.096 -15.695 1.00 72.88 350 TRP A CA 1
ATOM 2831 C C . TRP A 1 350 ? 7.671 -8.984 -16.563 1.00 72.88 350 TRP A C 1
ATOM 2833 O O . TRP A 1 350 ? 7.627 -8.423 -17.659 1.00 72.88 350 TRP A O 1
ATOM 2843 N N . ARG A 1 351 ? 8.790 -9.538 -16.100 1.00 72.25 351 ARG A N 1
ATOM 2844 C CA . ARG A 1 351 ? 10.055 -9.623 -16.829 1.00 72.25 351 ARG A CA 1
ATOM 2845 C C . ARG A 1 351 ? 10.450 -11.099 -16.931 1.00 72.25 351 ARG A C 1
ATOM 2847 O O . ARG A 1 351 ? 10.769 -11.700 -15.910 1.00 72.25 351 ARG A O 1
ATOM 2854 N N . PRO A 1 352 ? 10.414 -11.707 -18.127 1.00 74.81 352 PRO A N 1
ATOM 2855 C CA . PRO A 1 352 ? 10.920 -13.062 -18.302 1.00 74.81 352 PRO A CA 1
ATOM 2856 C C . PRO A 1 352 ? 12.458 -13.092 -18.184 1.00 74.81 352 PRO A C 1
ATOM 2858 O O . PRO A 1 352 ? 13.101 -12.077 -18.463 1.00 74.81 352 PRO A O 1
ATOM 2861 N N . PRO A 1 353 ? 13.072 -14.257 -17.887 1.00 66.38 353 PRO A N 1
ATOM 2862 C CA . PRO A 1 353 ? 14.534 -14.409 -17.803 1.00 66.38 353 PRO A CA 1
ATOM 2863 C C . PRO A 1 353 ? 15.301 -13.998 -19.072 1.00 66.38 353 PRO A C 1
ATOM 2865 O O . PRO A 1 353 ? 16.493 -13.705 -19.019 1.00 66.38 353 PRO A O 1
ATOM 2868 N N . LYS A 1 354 ? 14.626 -13.976 -20.228 1.00 65.62 354 LYS A N 1
ATOM 2869 C CA . LYS A 1 354 ? 15.122 -13.426 -21.495 1.00 65.62 354 LYS A CA 1
ATOM 2870 C C . LYS A 1 354 ? 14.017 -12.580 -22.129 1.00 65.62 354 LYS A C 1
ATOM 2872 O O . LYS A 1 354 ? 12.966 -13.118 -22.465 1.00 65.62 354 LYS A O 1
ATOM 2877 N N . GLY A 1 355 ? 14.250 -11.280 -22.310 1.00 67.06 355 GLY A N 1
ATOM 2878 C CA . GLY A 1 355 ? 13.307 -10.372 -22.974 1.00 67.06 355 GLY A CA 1
ATOM 2879 C C . GLY A 1 355 ? 13.177 -9.006 -22.299 1.00 67.06 355 GLY A C 1
ATOM 2880 O O . GLY A 1 355 ? 13.923 -8.662 -21.385 1.00 67.06 355 GLY A O 1
ATOM 2881 N N . SER A 1 356 ? 12.219 -8.210 -22.778 1.00 69.19 356 SER A N 1
ATOM 2882 C CA . SER A 1 356 ? 11.845 -6.928 -22.164 1.00 69.19 356 SER A CA 1
ATOM 2883 C C . SER A 1 356 ? 10.753 -7.111 -21.106 1.00 69.19 356 SER A C 1
ATOM 2885 O O . SER A 1 356 ? 10.006 -8.082 -21.147 1.00 69.19 356 SER A O 1
ATOM 2887 N N . SER A 1 357 ? 10.627 -6.162 -20.176 1.00 65.06 357 SER A N 1
ATOM 2888 C CA . SER A 1 357 ? 9.523 -6.140 -19.207 1.00 65.06 357 SER A CA 1
ATOM 2889 C C . SER A 1 357 ? 8.199 -5.739 -19.879 1.00 65.06 357 SER A C 1
ATOM 2891 O O . SER A 1 357 ? 8.141 -4.736 -20.596 1.00 65.06 357 SER A O 1
ATOM 2893 N N . TYR A 1 358 ? 7.128 -6.483 -19.607 1.00 69.25 358 TYR A N 1
ATOM 2894 C CA . TYR A 1 358 ? 5.774 -6.266 -20.119 1.00 69.25 358 TYR A CA 1
ATOM 2895 C C . TYR A 1 358 ? 4.866 -5.719 -19.021 1.00 69.25 358 TYR A C 1
ATOM 2897 O O . TYR A 1 358 ? 4.824 -6.276 -17.931 1.00 69.25 358 TYR A O 1
ATOM 2905 N N . THR A 1 359 ? 4.105 -4.663 -19.310 1.00 69.69 359 THR A N 1
ATOM 2906 C CA . THR A 1 359 ? 3.002 -4.212 -18.443 1.00 69.69 359 THR A CA 1
ATOM 2907 C C . THR A 1 359 ? 1.831 -5.183 -18.579 1.00 69.69 359 THR A C 1
ATOM 2909 O O . THR A 1 359 ? 1.447 -5.483 -19.712 1.00 69.69 359 THR A O 1
ATOM 2912 N N . LEU A 1 360 ? 1.262 -5.652 -17.469 1.00 71.19 360 LEU A N 1
ATOM 2913 C CA . LEU A 1 360 ? 0.114 -6.567 -17.483 1.00 71.19 360 LEU A CA 1
ATOM 2914 C C . LEU A 1 360 ? -1.196 -5.818 -17.206 1.00 71.19 360 LEU A C 1
ATOM 2916 O O . LEU A 1 360 ? -1.202 -4.822 -16.485 1.00 71.19 360 LEU A O 1
ATOM 2920 N N . LYS A 1 361 ? -2.299 -6.312 -17.783 1.00 69.25 361 LYS A N 1
ATOM 2921 C CA . LYS A 1 361 ? -3.667 -5.834 -17.502 1.00 69.25 361 LYS A CA 1
ATOM 2922 C C . LYS A 1 361 ? -4.358 -6.613 -16.383 1.00 69.25 361 LYS A C 1
ATOM 2924 O O . LYS A 1 361 ? -5.284 -6.103 -15.782 1.00 69.25 361 LYS A O 1
ATOM 2929 N N . SER A 1 362 ? -3.926 -7.835 -16.115 1.00 70.81 362 SER A N 1
ATOM 2930 C CA . SER A 1 362 ? -4.437 -8.649 -15.020 1.00 70.81 362 SER A CA 1
ATOM 2931 C C . SER A 1 362 ? -3.344 -9.583 -14.525 1.00 70.81 362 SER A C 1
ATOM 2933 O O . SER A 1 362 ? -2.391 -9.888 -15.251 1.00 70.81 362 SER A O 1
ATOM 2935 N N . THR A 1 363 ? -3.456 -10.003 -13.271 1.00 76.88 363 THR A N 1
ATOM 2936 C CA . THR A 1 363 ? -2.575 -10.992 -12.647 1.00 76.88 363 THR A CA 1
ATOM 2937 C C . THR A 1 363 ? -3.426 -11.908 -11.782 1.00 76.88 363 THR A C 1
ATOM 2939 O O . THR A 1 363 ? -4.409 -11.474 -11.188 1.00 76.88 363 THR A O 1
ATOM 2942 N N . LYS A 1 364 ? -3.079 -13.192 -11.731 1.00 81.25 364 LYS A N 1
ATOM 2943 C CA . LYS A 1 364 ? -3.743 -14.182 -10.883 1.00 81.25 364 LYS A CA 1
ATOM 2944 C C . LYS A 1 364 ? -2.705 -15.204 -10.437 1.00 81.25 364 LYS A C 1
ATOM 2946 O O . LYS A 1 364 ? -1.894 -15.630 -11.258 1.00 81.25 364 LYS A O 1
ATOM 2951 N N . ILE A 1 365 ? -2.709 -15.564 -9.158 1.00 81.69 365 ILE A N 1
ATOM 2952 C CA . ILE A 1 365 ? -1.881 -16.637 -8.598 1.00 81.69 365 ILE A CA 1
ATOM 2953 C C . ILE A 1 365 ? -2.825 -17.601 -7.896 1.00 81.69 365 ILE A C 1
ATOM 2955 O O . ILE A 1 365 ? -3.633 -17.212 -7.048 1.00 81.69 365 ILE A O 1
ATOM 2959 N N . THR A 1 366 ? -2.714 -18.862 -8.285 1.00 82.88 366 THR A N 1
ATOM 2960 C CA . THR A 1 366 ? -3.498 -19.967 -7.757 1.00 82.88 366 THR A CA 1
ATOM 2961 C C . THR A 1 366 ? -2.561 -21.034 -7.217 1.00 82.88 366 THR A C 1
ATOM 2963 O O . THR A 1 366 ? -1.462 -21.235 -7.740 1.00 82.88 366 THR A O 1
ATOM 2966 N N . MET A 1 367 ? -2.989 -21.720 -6.163 1.00 85.56 367 MET A N 1
ATOM 2967 C CA . MET A 1 367 ? -2.281 -22.866 -5.604 1.00 85.56 367 MET A CA 1
ATOM 2968 C C . MET A 1 367 ? -3.154 -24.119 -5.667 1.00 85.56 367 MET A C 1
ATOM 2970 O O . MET A 1 367 ? -4.376 -24.057 -5.528 1.00 85.56 367 MET A O 1
ATOM 2974 N N . ARG A 1 368 ? -2.505 -25.262 -5.881 1.00 85.50 368 ARG A N 1
ATOM 2975 C CA . ARG A 1 368 ? -3.098 -26.599 -5.817 1.00 85.50 368 ARG A CA 1
ATOM 2976 C C . ARG A 1 368 ? -2.026 -27.596 -5.363 1.00 85.50 368 ARG A C 1
ATOM 2978 O O . ARG A 1 368 ? -0.854 -27.363 -5.677 1.00 85.50 368 ARG A O 1
ATOM 2985 N N . PRO A 1 369 ? -2.380 -28.694 -4.677 1.00 83.25 369 PRO A N 1
ATOM 2986 C CA . PRO A 1 369 ? -1.422 -29.739 -4.338 1.00 83.25 369 PRO A CA 1
ATOM 2987 C C . PRO A 1 369 ? -0.713 -30.317 -5.572 1.00 83.25 369 PRO A C 1
ATOM 2989 O O . PRO A 1 369 ? -1.289 -30.396 -6.666 1.00 83.25 369 PRO A O 1
ATOM 2992 N N . SER A 1 370 ? 0.535 -30.755 -5.379 1.00 72.12 370 SER A N 1
ATOM 2993 C CA . SER A 1 370 ? 1.181 -31.674 -6.318 1.00 72.12 370 SER A CA 1
ATOM 2994 C C . SER A 1 370 ? 0.495 -33.030 -6.206 1.00 72.12 370 SER A C 1
ATOM 2996 O O . SER A 1 370 ? 0.370 -33.564 -5.105 1.00 72.12 370 SER A O 1
ATOM 2998 N N . THR A 1 371 ? 0.061 -33.556 -7.346 1.00 57.84 371 THR A N 1
ATOM 2999 C CA . THR A 1 371 ? -0.285 -34.973 -7.531 1.00 57.84 371 THR A CA 1
ATOM 3000 C C . THR A 1 371 ? 0.966 -35.834 -7.511 1.00 57.84 371 THR A C 1
ATOM 3002 O O . THR A 1 371 ? 1.983 -35.324 -8.043 1.00 57.84 371 THR A O 1
#

Foldseek 3Di:
DDDDDDDDDDDDDDDDDDDDDDDDDDDDDDDDDDDDDDPPDPDDDPVVVVVVVVVVVVVVVVVVVVVVVVVVVVVVVVVVVVVVVVVVVVVVVVVVVVVVVVVVVVVVVVVVVVVVVVVVVVVVVVVVVVVVVVVVVVVVVVVVVVVVVVVVVVVVVDDDPPCPVVVVVVVVVVVVVVVVVVVVVVVVVVVVVVVVVVVVVVVVVVVVVVVVPPDDDDDDDDDDDDDDDDPPDDDDDDDDDDDDDPAFAQAQQVVVVVPDADFDKGWHDHDPDDIDIATWDHDPVGIWTWAAKDAAQPDQPPDDVVCQVVDDDDNNGHDDDDPDDPFDQRAHQDPDDDPDPVNQSRAHWDDDPDDDIDGDNMDTDIDDDDD

pLDDT: mean 70.22, std 22.14, range [27.88, 96.5]

Sequence (371 aa):
MMLIFLLFGLCLSSTSAASNSRKAPTEAPTLATAAPTEARSRFAMLDDVRLLANGLLQLGQSLREFVHKTKSQINDIFQKLNIFDRSFYQLSVVTNEIKEEEEKLKETTIFLKANNEEIRNLSMEINLKINNILQERSQLHSKVGGLEEKLKGLSQSIMPLEQLQEISALKDVIETQERTITDLLRSVKEQHEQLNYQKVKIKSLEDKLNYDSFQETVDKPFDTNPETPNPFQYLPMNSTNRTEINDFPIDCSEVFKQGQRSSGIYPVKPNQSEPFYVYCEITPDGGSTVIQRREDGSVDFDQSWEKYEHGFGKLESGWWFDACGDTNLNGRYAWMRSRARHQRRKGIYWRPPKGSSYTLKSTKITMRPST

Organism: NCBI:txid2873325

InterPro domains:
  IPR002181 Fibrinogen, alpha/beta/gamma chain, C-terminal globular domain [PF00147] (249-316)
  IPR002181 Fibrinogen, alpha/beta/gamma chain, C-terminal globular domain [PS51406] (243-320)
  IPR002181 Fibrinogen, alpha/beta/gamma chain, C-terminal globular domain [SM00186] (247-370)
  IPR014716 Fibrinogen, alpha/beta/gamma chain, C-terminal globular, subdomain 1 [G3DSA:3.90.215.10] (242-316)
  IPR014716 Fibrinogen, alpha/beta/gamma chain, C-terminal globular, subdomain 1 [G3DSA:3.90.215.10] (317-370)
  IPR036056 Fibrinogen-like, C-terminal [SSF56496] (242-370)
  IPR037579 Fibrinogen/angiopoietin-like [PTHR47221] (239-316)

Radius of gyration: 48.34 Å; chains: 1; bounding box: 133×69×147 Å

Secondary structure (DSSP, 8-state):
-----------------------------------------SS--HHHHHHHHHHHHHHHHHHHHHHHHHHHHHHHHHHHHHHHHHHHHHHHHHHHHHHHHHHHHHHHHHHHHHHHHHHHHHHHHHHHHHHHHHHHHHHHHHHHHHHHHHHHHHHHHS--TTSHHHHHHHHHHHHHHHHHHHHHHHHHHHHHHHHHHHHHHHHHHHHHHTTGGG----------------S------------------SSHHHHHHTT--S-EEEEE--TTPPPEEEEEEEETTEEEEEEEEESSS-S-----HHHHHH--S-TT-B----SS-S-BSSSB--SS--SSHHHHHTB-EE--SSS--EE-S-EEEEE----